Protein 7LQ4 (pdb70)

Structure (mmCIF, N/CA/C/O backbone):
data_7LQ4
#
_entry.id   7LQ4
#
_cell.length_a   46.466
_cell.length_b   81.621
_cell.length_c   114.588
_cell.angle_alpha   90.000
_cell.angle_beta   90.000
_cell.angle_gamma   90.000
#
_symmetry.space_group_name_H-M   'P 21 21 21'
#
loop_
_entity.id
_entity.type
_entity.pdbx_description
1 polymer RsiG
2 polymer WhiG
3 non-polymer "9,9'-[(2R,3R,3aS,5S,7aR,9R,10R,10aS,12S,14aR)-3,5,10,12-tetrahydroxy-5,12-dioxidooctahydro-2H,7H-difuro[3,2-d:3',2'-j][1,3,7,9,2,8]tetraoxadiphosphacyclododecine-2,9-diyl]bis(2-amino-1,9-dihydro-6H-purin-6-one)"
4 water water
#
loop_
_atom_site.group_PDB
_atom_site.id
_atom_site.type_symbol
_atom_site.label_atom_id
_atom_site.label_alt_id
_atom_site.label_comp_id
_atom_site.label_asym_id
_atom_site.label_entity_id
_atom_site.label_seq_id
_atom_site.pdbx_PDB_ins_code
_atom_site.Cartn_x
_atom_site.Cartn_y
_atom_site.Cartn_z
_atom_site.occupancy
_atom_site.B_iso_or_equiv
_atom_site.auth_seq_id
_atom_site.auth_comp_id
_atom_site.auth_asym_id
_atom_site.auth_atom_id
_atom_site.pdbx_PDB_model_num
ATOM 1 N N . THR A 1 23 ? -22.614 -1.254 -23.541 1.00 162.33 23 THR D N 1
ATOM 2 C CA . THR A 1 23 ? -21.705 -1.452 -24.663 1.00 162.07 23 THR D CA 1
ATOM 3 C C . THR A 1 23 ? -22.236 -0.742 -25.902 1.00 168.38 23 THR D C 1
ATOM 4 O O . THR A 1 23 ? -21.669 -0.855 -26.989 1.00 168.25 23 THR D O 1
ATOM 8 N N . ARG A 1 24 ? -23.331 -0.009 -25.731 1.00 173.78 24 ARG D N 1
ATOM 9 C CA . ARG A 1 24 ? -23.969 0.679 -26.846 1.00 177.68 24 ARG D CA 1
ATOM 10 C C . ARG A 1 24 ? -23.835 2.195 -26.735 1.00 181.39 24 ARG D C 1
ATOM 11 O O . ARG A 1 24 ? -23.574 2.875 -27.726 1.00 183.72 24 ARG D O 1
ATOM 13 N N . ALA A 1 25 ? -24.014 2.718 -25.526 1.00 181.53 25 ALA D N 1
ATOM 14 C CA . ALA A 1 25 ? -23.953 4.159 -25.304 1.00 183.35 25 ALA D CA 1
ATOM 15 C C . ALA A 1 25 ? -22.583 4.727 -25.662 1.00 186.15 25 ALA D C 1
ATOM 16 O O . ALA A 1 25 ? -22.471 5.873 -26.099 1.00 188.92 25 ALA D O 1
ATOM 18 N N . ALA A 1 26 ? -21.544 3.919 -25.476 1.00 184.05 26 ALA D N 1
ATOM 19 C CA . ALA A 1 26 ? -20.182 4.342 -25.779 1.00 181.99 26 ALA D CA 1
ATOM 20 C C . ALA A 1 26 ? -19.979 4.529 -27.279 1.00 183.43 26 ALA D C 1
ATOM 21 O O . ALA A 1 26 ? -19.305 5.463 -27.710 1.00 183.92 26 ALA D O 1
ATOM 23 N N . ARG A 1 27 ? -20.569 3.637 -28.068 1.00 183.94 27 ARG D N 1
ATOM 24 C CA . ARG A 1 27 ? -20.432 3.681 -29.520 1.00 184.33 27 ARG D CA 1
ATOM 25 C C . ARG A 1 27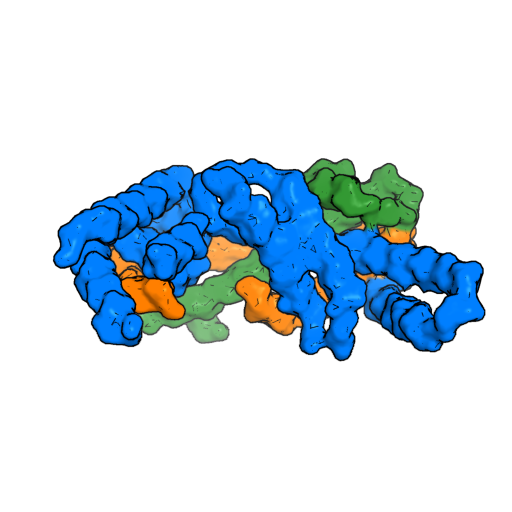 ? -21.161 4.880 -30.120 1.00 185.98 27 ARG D C 1
ATOM 26 O O . ARG A 1 27 ? -20.774 5.389 -31.172 1.00 188.62 27 ARG D O 1
ATOM 28 N N . GLU A 1 28 ? -22.217 5.323 -29.446 1.00 183.37 28 GLU D N 1
ATOM 29 C CA . GLU A 1 28 ? -22.999 6.462 -29.913 1.00 180.72 28 GLU D CA 1
ATOM 30 C C . GLU A 1 28 ? -22.224 7.763 -29.738 1.00 178.59 28 GLU D C 1
ATOM 31 O O . GLU A 1 28 ? -22.134 8.573 -30.661 1.00 180.41 28 GLU D O 1
ATOM 33 N N . SER A 1 29 ? -21.665 7.955 -28.548 1.00 173.87 29 SER D N 1
ATOM 34 C CA . SER A 1 29 ? -20.885 9.149 -28.249 1.00 170.31 29 SER D CA 1
ATOM 35 C C . SER A 1 29 ? -19.455 9.018 -28.765 1.00 165.34 29 SER D C 1
ATOM 36 O O . SER A 1 29 ? -18.643 9.930 -28.609 1.00 165.68 29 SER D O 1
ATOM 39 N N . ALA A 1 30 ? -19.157 7.879 -29.381 1.00 160.52 30 ALA D N 1
ATOM 40 C CA . ALA A 1 30 ? -17.834 7.636 -29.945 1.00 157.39 30 ALA D CA 1
ATOM 41 C C . ALA A 1 30 ? -17.733 8.200 -31.358 1.00 155.19 30 ALA D C 1
ATOM 42 O O . ALA A 1 30 ? -17.143 7.581 -32.242 1.00 155.47 30 ALA D O 1
ATOM 44 N N . GLU A 1 31 ? -18.311 9.378 -31.564 1.00 152.11 31 GLU D N 1
ATOM 45 C CA . GLU A 1 31 ? -18.305 10.012 -32.876 1.00 147.30 31 GLU D CA 1
ATOM 46 C C . GLU A 1 31 ? -16.914 10.516 -33.249 1.00 142.37 31 GLU D C 1
ATOM 47 O O . GLU A 1 31 ? -16.665 10.884 -34.397 1.00 140.34 31 GLU D O 1
ATOM 49 N N . GLU A 1 32 ? -16.009 10.525 -32.275 1.00 139.78 32 GLU D N 1
ATOM 50 C CA . GLU A 1 32 ? -14.662 11.044 -32.490 1.00 136.34 32 GLU D CA 1
ATOM 51 C C . GLU A 1 32 ? -13.598 9.948 -32.544 1.00 126.69 32 GLU D C 1
ATOM 52 O O . GLU A 1 32 ? -12.487 10.180 -33.021 1.00 127.48 32 GLU D O 1
ATOM 58 N N . VAL A 1 33 ? -13.936 8.758 -32.058 1.00 115.52 33 VAL D N 1
ATOM 59 C CA . VAL A 1 33 ? -12.994 7.642 -32.078 1.00 105.24 33 VAL D CA 1
ATOM 60 C C . VAL A 1 33 ? -12.807 7.108 -33.496 1.00 99.33 33 VAL D C 1
ATOM 61 O O . VAL A 1 33 ? -11.728 6.638 -33.857 1.00 98.36 33 VAL D O 1
ATOM 65 N N . TRP A 1 34 ? -13.865 7.187 -34.296 1.00 96.09 34 TRP D N 1
ATOM 66 C CA . TRP A 1 34 ? -13.794 6.799 -35.699 1.00 94.04 34 TRP D CA 1
ATOM 67 C C . TRP A 1 34 ? -14.048 8.015 -36.582 1.00 97.71 34 TRP D C 1
ATOM 68 O O . TRP A 1 34 ? -14.657 7.905 -37.645 1.00 96.52 34 TRP D O 1
ATOM 79 N N . GLY A 1 35 ? -13.579 9.175 -36.133 1.00 99.60 35 GLY D N 1
ATOM 80 C CA . GLY A 1 35 ? -13.815 10.423 -36.837 1.00 102.23 35 GLY D CA 1
ATOM 81 C C . GLY A 1 35 ? -13.153 10.503 -38.199 1.00 105.42 35 GLY D C 1
ATOM 82 O O . GLY A 1 35 ? -13.812 10.370 -39.230 1.00 110.53 35 GLY D O 1
ATOM 83 N N . GLY A 1 36 ? -11.846 10.733 -38.208 1.00 101.01 36 GLY D N 1
ATOM 84 C CA . GLY A 1 36 ? -11.117 10.862 -39.454 1.00 91.81 36 GLY D CA 1
ATOM 85 C C . GLY A 1 36 ? -10.096 9.758 -39.633 1.00 84.70 36 GLY D C 1
ATOM 86 O O . GLY A 1 36 ? -8.9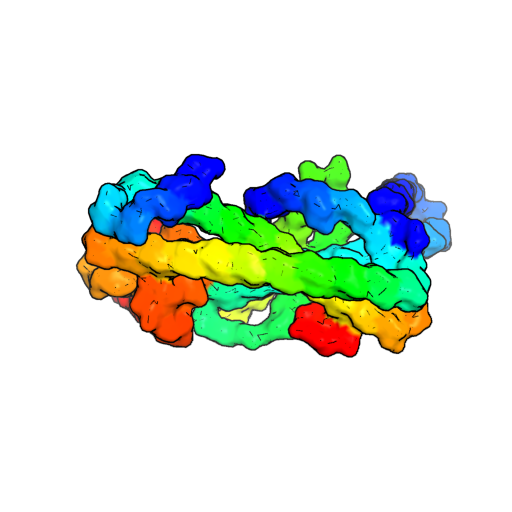83 10.006 -40.093 1.00 77.47 36 GLY D O 1
ATOM 87 N N . THR A 1 37 ? -10.478 8.539 -39.265 1.00 88.51 37 THR D N 1
ATOM 88 C CA . THR A 1 37 ? -9.601 7.380 -39.397 1.00 94.35 37 THR D CA 1
ATOM 89 C C . THR A 1 37 ? -9.260 7.087 -40.855 1.00 91.34 37 THR D C 1
ATOM 90 O O . THR A 1 37 ? -9.990 7.470 -41.768 1.00 94.83 37 THR D O 1
ATOM 94 N N . GLU A 1 38 ? -8.141 6.404 -41.066 1.00 90.61 38 GLU D N 1
ATOM 95 C CA . GLU A 1 38 ? -7.696 6.059 -42.411 1.00 92.16 38 GLU D CA 1
ATOM 96 C C . GLU A 1 38 ? -7.360 4.580 -42.534 1.00 88.36 38 GLU D C 1
ATOM 97 O O . GLU A 1 38 ? -7.048 3.923 -41.541 1.00 85.14 38 GLU D O 1
ATOM 103 N N . ASP A 1 39 ? -7.424 4.068 -43.761 1.00 92.04 39 ASP D N 1
ATOM 104 C CA . ASP A 1 39 ? -7.080 2.677 -44.040 1.00 92.41 39 ASP D CA 1
ATOM 105 C C . ASP A 1 39 ? -5.620 2.425 -43.684 1.00 89.37 39 ASP D C 1
ATOM 106 O O . ASP A 1 39 ? -4.716 2.954 -44.329 1.00 88.76 39 ASP D O 1
ATOM 111 N N . LEU A 1 40 ? -5.393 1.625 -42.649 1.00 86.91 40 LEU D N 1
ATOM 112 C CA . LEU A 1 40 ? -4.038 1.366 -42.173 1.00 83.28 40 LEU D CA 1
ATOM 113 C C . LEU A 1 40 ? -3.226 0.540 -43.164 1.00 79.51 40 LEU D C 1
ATOM 114 O O . LEU A 1 40 ? -1.998 0.497 -43.088 1.00 74.58 40 LEU D O 1
ATOM 119 N N . THR A 1 41 ? -3.916 -0.112 -44.094 1.00 81.84 41 THR D N 1
ATOM 120 C CA . THR A 1 41 ? -3.252 -0.922 -45.107 1.00 87.72 41 THR D CA 1
ATOM 121 C C . THR A 1 41 ? -2.850 -0.078 -46.313 1.00 92.15 41 THR D C 1
ATOM 122 O O . THR A 1 41 ? -2.268 -0.587 -47.269 1.00 96.20 41 THR D O 1
ATOM 126 N N . SER A 1 42 ? -3.163 1.213 -46.261 1.00 89.47 42 SER D N 1
ATOM 127 C CA . SER A 1 42 ? -2.816 2.127 -47.345 1.00 86.15 42 SER D CA 1
ATOM 128 C C . SER A 1 42 ? -1.663 3.037 -46.939 1.00 89.20 42 SER D C 1
ATOM 129 O O . SER A 1 42 ? -0.906 3.515 -47.784 1.00 96.91 42 SER D O 1
ATOM 132 N N . LEU A 1 43 ? -1.538 3.271 -45.637 1.00 89.36 43 LEU D N 1
ATOM 133 C CA . LEU A 1 43 ? -0.499 4.142 -45.103 1.00 90.67 43 LEU D CA 1
ATOM 134 C C . LEU A 1 43 ? 0.887 3.596 -45.436 1.00 88.28 43 LEU D C 1
ATOM 135 O O . LEU A 1 43 ? 1.129 2.394 -45.329 1.00 84.50 43 LEU D O 1
ATOM 140 N N . SER A 1 44 ? 1.793 4.480 -45.843 1.00 94.19 44 SER D N 1
ATOM 141 C CA . SER A 1 44 ? 3.156 4.072 -46.165 1.00 99.22 44 SER D CA 1
ATOM 142 C C . SER A 1 44 ? 3.930 3.762 -44.889 1.00 105.63 44 SER D C 1
ATOM 143 O O . SER A 1 44 ? 3.599 4.266 -43.816 1.00 107.94 44 SER D O 1
ATOM 146 N N . VAL A 1 45 ? 4.961 2.932 -45.012 1.00 109.25 45 VAL D N 1
ATOM 147 C CA . VAL A 1 45 ? 5.742 2.498 -43.857 1.00 109.77 45 VAL D CA 1
ATOM 148 C C . VAL A 1 45 ? 6.275 3.674 -43.039 1.00 109.87 45 VAL D C 1
ATOM 149 O O . VAL A 1 45 ? 6.338 3.607 -41.812 1.00 101.72 45 VAL D O 1
ATOM 153 N N . GLU A 1 46 ? 6.652 4.750 -43.722 1.00 118.10 46 GLU D N 1
ATOM 154 C CA . GLU A 1 46 ? 7.174 5.934 -43.050 1.00 121.15 46 GLU D CA 1
ATOM 155 C C . GLU A 1 46 ? 6.087 6.585 -42.203 1.00 114.81 46 GLU D C 1
ATOM 156 O O . GLU A 1 46 ? 6.335 7.014 -41.076 1.00 112.55 46 GLU D O 1
ATOM 162 N N . GLU A 1 47 ? 4.880 6.650 -42.755 1.00 113.31 47 GLU D N 1
ATOM 163 C CA . GLU A 1 47 ? 3.760 7.301 -42.087 1.00 113.00 47 GLU D CA 1
ATOM 164 C C . GLU A 1 47 ? 3.241 6.481 -40.909 1.00 101.51 47 GLU D C 1
ATOM 165 O O . GLU A 1 47 ? 2.788 7.038 -39.910 1.00 95.43 47 GLU D O 1
ATOM 171 N N . LEU A 1 48 ? 3.305 5.159 -41.034 1.00 95.43 48 LEU D N 1
ATOM 172 C CA . LEU A 1 48 ? 2.864 4.269 -39.966 1.00 87.56 48 LEU D CA 1
ATOM 173 C C . LEU A 1 48 ? 3.622 4.553 -38.674 1.00 82.11 48 LEU D C 1
ATOM 174 O O . LEU A 1 48 ? 3.037 4.574 -37.591 1.00 83.15 48 LEU D O 1
ATOM 179 N N . LYS A 1 49 ? 4.928 4.770 -38.796 1.00 77.95 49 LYS D N 1
ATOM 180 C CA . LYS A 1 49 ? 5.760 5.104 -37.647 1.00 82.75 49 LYS D CA 1
ATOM 181 C C . LYS A 1 49 ? 5.378 6.473 -37.098 1.00 91.54 49 LYS D C 1
ATOM 182 O O . LYS A 1 49 ? 5.428 6.706 -35.890 1.00 92.50 49 LYS D O 1
ATOM 188 N N . GLY A 1 50 ? 4.995 7.375 -37.996 1.00 91.55 50 GLY D N 1
ATOM 189 C CA . GLY A 1 50 ? 4.589 8.714 -37.610 1.00 93.67 50 GLY D CA 1
ATOM 190 C C . GLY A 1 50 ? 3.232 8.730 -36.936 1.00 94.08 50 GLY D C 1
ATOM 191 O O . GLY A 1 50 ? 2.928 9.630 -36.153 1.00 95.57 50 GLY D O 1
ATOM 192 N N . LEU A 1 51 ? 2.413 7.729 -37.242 1.00 92.49 51 LEU D N 1
ATOM 193 C CA . LEU A 1 51 ? 1.090 7.614 -36.643 1.00 87.13 51 LEU D CA 1
ATOM 194 C C . LEU A 1 51 ? 1.171 6.823 -35.343 1.00 91.53 51 LEU D C 1
ATOM 195 O O . LEU A 1 51 ? 0.365 7.019 -34.432 1.00 90.30 51 LEU D O 1
ATOM 200 N N . LEU A 1 52 ? 2.151 5.928 -35.265 1.00 93.62 52 LEU D N 1
ATOM 201 C CA . LEU A 1 52 ? 2.384 5.143 -34.061 1.00 90.01 52 LEU D CA 1
ATOM 202 C C . LEU A 1 52 ? 2.763 6.058 -32.903 1.00 97.60 52 LEU D C 1
ATOM 203 O O . LEU A 1 52 ? 2.413 5.800 -31.752 1.00 101.59 52 LEU D O 1
ATOM 208 N N . ALA A 1 53 ? 3.480 7.131 -33.221 1.00 99.89 53 ALA D N 1
ATOM 209 C CA . ALA A 1 53 ? 3.910 8.094 -32.215 1.00 103.02 53 ALA D CA 1
ATOM 210 C C . ALA A 1 53 ? 2.723 8.853 -31.633 1.00 106.65 53 ALA D C 1
ATOM 211 O O . ALA A 1 53 ? 2.573 8.950 -30.416 1.00 110.18 53 ALA D O 1
ATOM 213 N N . ARG A 1 54 ? 1.880 9.390 -32.510 1.00 103.62 54 ARG D N 1
ATOM 214 C CA . ARG A 1 54 ? 0.706 10.141 -32.078 1.00 103.29 54 ARG D CA 1
ATOM 215 C C . ARG A 1 54 ? -0.253 9.284 -31.258 1.00 100.63 54 ARG D C 1
ATOM 216 O O . ARG A 1 54 ? -0.717 9.702 -30.197 1.00 96.50 54 ARG D O 1
ATOM 224 N N . PHE A 1 55 ? -0.545 8.085 -31.751 1.00 101.83 55 PHE D N 1
ATOM 225 C CA . PHE A 1 55 ? -1.467 7.184 -31.065 1.00 102.56 55 PHE D CA 1
ATOM 226 C C . PHE A 1 55 ? -0.931 6.714 -29.715 1.00 102.63 55 PHE D C 1
ATOM 227 O O . PHE A 1 55 ? -1.701 6.474 -28.785 1.00 102.06 55 PHE D O 1
ATOM 235 N N . ASP A 1 56 ? 0.387 6.583 -29.610 1.00 103.24 56 ASP D N 1
ATOM 236 C CA . ASP A 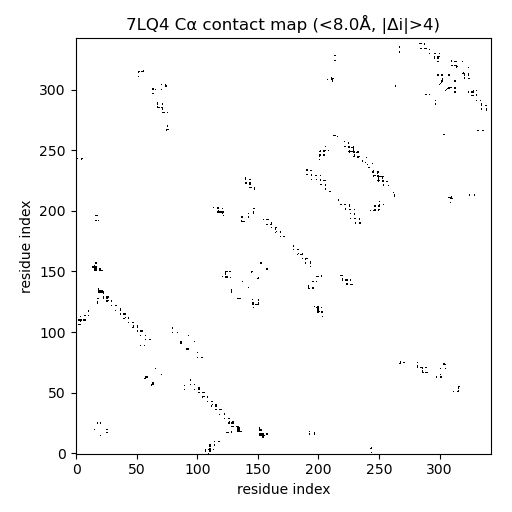1 56 ? 1.010 6.122 -28.373 1.00 101.01 56 ASP D CA 1
ATOM 237 C C . ASP A 1 56 ? 0.876 7.139 -27.244 1.00 103.41 56 ASP D C 1
ATOM 238 O O . ASP A 1 56 ? 0.931 6.782 -26.067 1.00 107.23 56 ASP D O 1
ATOM 243 N N . GLU A 1 57 ? 0.699 8.406 -27.605 1.00 103.99 57 GLU D N 1
ATOM 244 C CA . GLU A 1 57 ? 0.626 9.475 -26.615 1.00 109.76 57 GLU D CA 1
ATOM 245 C C . GLU A 1 57 ? -0.776 9.641 -26.034 1.00 107.78 57 GLU D C 1
ATOM 246 O O . GLU A 1 57 ? -0.932 9.895 -24.840 1.00 111.18 57 GLU D O 1
ATOM 252 N N . GLU A 1 58 ? -1.794 9.499 -26.878 1.00 102.51 58 GLU D N 1
ATOM 253 C CA . GLU A 1 58 ? -3.175 9.573 -26.412 1.00 103.71 58 GLU D CA 1
ATOM 254 C C . GLU A 1 58 ? -3.558 8.326 -25.625 1.00 101.45 58 GLU D C 1
ATOM 255 O O . GLU A 1 58 ? -4.318 8.400 -24.660 1.00 100.66 58 GLU D O 1
ATOM 261 N N . GLU A 1 59 ? -3.029 7.181 -26.043 1.00 99.49 59 GLU D N 1
ATOM 262 C CA . GLU A 1 59 ? -3.305 5.918 -25.368 1.00 98.21 59 GLU D CA 1
ATOM 263 C C . GLU A 1 59 ? -2.859 5.967 -23.910 1.00 96.98 59 GLU D C 1
ATOM 264 O O . GLU A 1 59 ? -3.569 5.503 -23.018 1.00 93.07 59 GLU D O 1
ATOM 270 N N . LYS A 1 60 ? -1.681 6.536 -23.677 1.00 99.27 60 LYS D N 1
ATOM 271 C CA . LYS A 1 60 ? -1.133 6.651 -22.329 1.00 101.45 60 LYS D CA 1
ATOM 272 C C . LYS A 1 60 ? -1.815 7.753 -21.521 1.00 95.92 60 LYS D C 1
ATOM 273 O O . LYS A 1 60 ? -1.731 7.772 -20.293 1.00 103.53 60 LYS D O 1
ATOM 279 N N . ARG A 1 61 ? -2.487 8.670 -22.211 1.00 84.85 61 ARG D N 1
ATOM 280 C CA . ARG A 1 61 ? -3.184 9.764 -21.540 1.00 82.75 61 ARG D CA 1
ATOM 281 C C . ARG A 1 61 ? -4.627 9.406 -21.194 1.00 87.99 61 ARG D C 1
ATOM 282 O O . ARG A 1 61 ? -5.190 9.929 -20.232 1.00 90.33 61 ARG D O 1
ATOM 290 N N . ILE A 1 62 ? -5.222 8.517 -21.982 1.00 93.53 62 ILE D N 1
ATOM 291 C CA . ILE A 1 62 ? -6.588 8.075 -21.729 1.00 91.89 62 ILE D CA 1
ATOM 292 C C . ILE A 1 62 ? -6.609 6.945 -20.706 1.00 87.93 62 ILE D C 1
ATOM 293 O O . ILE A 1 62 ? -7.601 6.747 -20.006 1.00 95.89 62 ILE D O 1
ATOM 298 N N . SER A 1 63 ? -5.505 6.208 -20.623 1.00 76.09 63 SER D N 1
ATOM 299 C CA . SER A 1 63 ? -5.388 5.110 -19.670 1.00 71.53 63 SER D CA 1
ATOM 300 C C . SER A 1 63 ? -5.130 5.634 -18.261 1.00 84.37 63 SER D C 1
ATOM 301 O O . SER A 1 63 ? -5.395 4.945 -17.275 1.00 86.51 63 SER D O 1
ATOM 304 N N . TYR A 1 64 ? -4.611 6.854 -18.172 1.00 84.91 64 TYR D N 1
ATOM 305 C CA . TYR A 1 64 ? -4.409 7.502 -16.882 1.00 84.86 64 TYR D CA 1
ATOM 306 C C . TYR A 1 64 ? -5.732 8.049 -16.363 1.00 85.96 64 TYR D C 1
ATOM 307 O O . TYR A 1 64 ? -6.130 7.768 -15.232 1.00 95.19 64 TYR D O 1
ATOM 316 N N . ARG A 1 65 ? -6.407 8.835 -17.196 1.00 78.45 65 ARG D N 1
ATOM 317 C CA . ARG A 1 65 ? -7.727 9.352 -16.859 1.00 79.98 65 ARG D CA 1
ATOM 318 C C . ARG A 1 65 ? -8.674 8.200 -16.550 1.00 83.13 65 ARG D C 1
ATOM 319 O O . ARG A 1 65 ? -9.537 8.308 -15.681 1.00 87.88 65 ARG D O 1
ATOM 327 N N . ARG A 1 66 ? -8.502 7.094 -17.267 1.00 80.71 66 ARG D N 1
ATOM 328 C CA . ARG A 1 66 ? -9.287 5.895 -17.015 1.00 84.23 66 ARG D CA 1
ATOM 329 C C . ARG A 1 66 ? -9.005 5.376 -15.612 1.00 89.33 66 ARG D C 1
ATOM 330 O O . ARG A 1 66 ? -9.919 4.985 -14.887 1.00 88.99 66 ARG D O 1
ATOM 338 N N . ARG A 1 67 ? -7.730 5.381 -15.236 1.00 93.09 67 ARG D N 1
ATOM 339 C CA . ARG A 1 67 ? -7.306 4.861 -13.943 1.00 91.73 67 ARG D CA 1
ATOM 340 C C . ARG A 1 67 ? -7.851 5.702 -12.793 1.00 86.36 67 ARG D C 1
ATOM 341 O O . ARG A 1 67 ? -8.419 5.171 -11.839 1.00 94.24 67 ARG D O 1
ATOM 349 N N . VAL A 1 68 ? -7.676 7.017 -12.890 1.00 80.09 68 VAL D N 1
ATOM 350 C CA . VAL A 1 68 ? -8.127 7.925 -11.841 1.00 84.56 68 VAL D CA 1
ATOM 351 C C . VAL A 1 68 ? -9.649 7.931 -11.714 1.00 88.49 68 VAL D C 1
ATOM 352 O O . VAL A 1 68 ? -10.187 8.114 -10.622 1.00 98.37 68 VAL D O 1
ATOM 356 N N . ILE A 1 69 ? -10.337 7.727 -12.833 1.00 81.51 69 ILE D N 1
ATOM 357 C CA . ILE A 1 69 ? -11.796 7.688 -12.835 1.00 80.51 69 ILE D CA 1
ATOM 358 C C . ILE A 1 69 ? -12.320 6.424 -12.163 1.00 79.75 69 ILE D C 1
ATOM 359 O O . ILE A 1 69 ? -13.140 6.493 -11.248 1.00 82.23 69 ILE D O 1
ATOM 364 N N . GLN A 1 70 ? -11.843 5.270 -12.620 1.00 76.77 70 GLN D N 1
ATOM 365 C CA . GLN A 1 70 ? -12.266 3.996 -12.050 1.00 74.13 70 GLN D CA 1
ATOM 366 C C . GLN A 1 70 ? -11.754 3.845 -10.621 1.00 71.02 70 GLN D C 1
ATOM 367 O O . GLN A 1 70 ? -12.194 2.964 -9.883 1.00 68.03 70 GLN D O 1
ATOM 373 N N . GLY A 1 71 ? -10.819 4.710 -10.240 1.00 68.99 71 GLY D N 1
ATOM 374 C CA . GLY A 1 71 ? -10.339 4.758 -8.872 1.00 64.43 71 GLY D CA 1
ATOM 375 C C . GLY A 1 71 ? -11.391 5.376 -7.974 1.00 65.47 71 GLY D C 1
ATOM 376 O O . GLY A 1 71 ? -11.608 4.927 -6.849 1.00 71.54 71 GLY D O 1
ATOM 377 N N . ARG A 1 72 ? -12.048 6.415 -8.481 1.00 62.50 72 ARG D N 1
ATOM 378 C CA . ARG A 1 72 ? -13.155 7.047 -7.777 1.00 60.46 72 ARG D CA 1
ATOM 379 C C . ARG A 1 72 ? -14.297 6.055 -7.609 1.00 63.88 72 ARG D C 1
ATOM 380 O O . ARG A 1 72 ? -14.819 5.868 -6.510 1.00 61.33 72 ARG D O 1
ATOM 388 N N . ILE A 1 73 ? -14.680 5.426 -8.716 1.00 69.54 73 ILE D N 1
ATOM 389 C CA . ILE A 1 73 ? -15.792 4.482 -8.737 1.00 71.96 73 ILE D CA 1
ATOM 390 C C . ILE A 1 73 ? -15.680 3.414 -7.653 1.00 71.19 73 ILE D C 1
ATOM 391 O O . ILE A 1 73 ? -16.654 3.116 -6.963 1.00 66.05 73 ILE D O 1
ATOM 396 N N . ASP A 1 74 ? -14.491 2.840 -7.508 1.00 73.34 74 ASP D N 1
ATOM 397 C CA . ASP A 1 74 ? -14.267 1.805 -6.505 1.00 76.15 74 ASP D CA 1
ATOM 398 C C . ASP A 1 74 ? -14.414 2.360 -5.092 1.00 79.77 74 ASP D C 1
ATOM 399 O O . ASP A 1 74 ? -14.895 1.671 -4.192 1.00 81.70 74 ASP D O 1
ATOM 404 N N . VAL A 1 75 ? -13.999 3.608 -4.903 1.00 77.94 75 VAL D N 1
ATOM 405 C CA . VAL A 1 75 ? -14.096 4.259 -3.602 1.00 68.96 75 VAL D CA 1
ATOM 406 C C . VAL A 1 75 ? -15.548 4.536 -3.223 1.00 71.94 75 VAL D C 1
ATOM 407 O O . VAL A 1 75 ? -15.949 4.331 -2.077 1.00 77.26 75 VAL D O 1
ATOM 411 N N . ILE A 1 76 ? -16.331 5.000 -4.191 1.00 79.52 76 ILE D N 1
ATOM 412 C CA . ILE A 1 76 ? -17.729 5.338 -3.943 1.00 88.30 76 ILE D CA 1
ATOM 413 C C . ILE A 1 76 ? -18.613 4.095 -3.864 1.00 89.22 76 ILE D C 1
ATOM 414 O O . ILE A 1 76 ? -19.590 4.069 -3.117 1.00 95.57 76 ILE D O 1
ATOM 419 N N . ARG A 1 77 ? -18.267 3.068 -4.635 1.00 84.89 77 ARG D N 1
ATOM 420 C CA . ARG A 1 77 ? -19.000 1.807 -4.595 1.00 87.31 77 ARG D CA 1
ATOM 421 C C . ARG A 1 77 ? -18.789 1.100 -3.262 1.00 90.47 77 ARG D C 1
ATOM 422 O O . ARG A 1 77 ? -19.681 0.414 -2.763 1.00 91.46 77 ARG D O 1
ATOM 430 N N . ALA A 1 78 ? -17.602 1.272 -2.689 1.00 88.94 78 ALA D N 1
ATOM 431 C CA . ALA A 1 78 ? -17.279 0.673 -1.401 1.00 83.38 78 ALA D CA 1
ATOM 432 C C . ALA A 1 78 ? -18.067 1.342 -0.281 1.00 91.26 78 ALA D C 1
ATOM 433 O O . ALA A 1 78 ? -18.584 0.671 0.613 1.00 99.07 78 ALA D O 1
ATOM 435 N N . GLU A 1 79 ? -18.155 2.667 -0.335 1.00 90.03 79 GLU D N 1
ATOM 436 C CA . GLU A 1 79 ? -18.883 3.427 0.674 1.00 88.90 79 GLU D CA 1
ATOM 437 C C . GLU A 1 79 ? -20.366 3.075 0.668 1.00 84.19 79 GLU D C 1
ATOM 438 O O . GLU A 1 79 ? -20.972 2.894 1.724 1.00 79.66 79 GLU D O 1
ATOM 444 N N . ILE A 1 80 ? -20.945 2.981 -0.525 1.00 85.70 80 ILE D N 1
ATOM 445 C CA . ILE A 1 80 ? -22.348 2.612 -0.663 1.00 83.99 80 ILE D CA 1
ATOM 446 C C . ILE A 1 80 ? -22.611 1.259 -0.012 1.00 86.46 80 ILE D C 1
ATOM 447 O O . ILE A 1 80 ? -23.423 1.150 0.906 1.00 101.98 80 ILE D O 1
ATOM 452 N N . VAL A 1 81 ? -21.913 0.234 -0.490 1.00 76.27 81 VAL D N 1
ATOM 453 C CA . VAL A 1 81 ? -22.039 -1.110 0.063 1.00 76.04 81 VAL D CA 1
ATOM 454 C C . VAL A 1 81 ? -21.827 -1.109 1.575 1.00 85.97 81 VAL D C 1
ATOM 455 O O . VAL A 1 81 ? -22.439 -1.895 2.299 1.00 83.86 81 VAL D O 1
ATOM 459 N N . ARG A 1 82 ? -20.963 -0.216 2.045 1.00 92.56 82 ARG D N 1
ATOM 460 C CA . ARG A 1 82 ? -20.644 -0.126 3.464 1.00 92.73 82 ARG D CA 1
ATOM 461 C C . ARG A 1 82 ? -21.861 0.277 4.292 1.00 100.35 82 ARG D C 1
ATOM 462 O O . ARG A 1 82 ? -22.156 -0.335 5.318 1.00 109.60 82 ARG D O 1
ATOM 470 N N . ARG A 1 83 ? -22.562 1.312 3.840 1.00 103.76 83 ARG D N 1
ATOM 471 C CA . ARG A 1 83 ? -23.706 1.847 4.574 1.00 113.67 83 ARG D CA 1
ATOM 472 C C . ARG A 1 83 ? -25.027 1.215 4.132 1.00 126.09 83 ARG D C 1
ATOM 473 O O . ARG A 1 83 ? -25.512 0.275 4.762 1.00 129.15 83 ARG D O 1
ATOM 481 N N . GLY A 1 84 ? -25.604 1.735 3.054 1.00 132.10 84 GLY D N 1
ATOM 482 C CA . GLY A 1 84 ? -26.839 1.195 2.516 1.00 140.51 84 GLY D CA 1
ATOM 483 C C . GLY A 1 84 ? -26.577 0.007 1.612 1.00 147.85 84 GLY D C 1
ATOM 484 O O . GLY A 1 84 ? -26.982 -1.116 1.910 1.00 147.90 84 GLY D O 1
ATOM 485 N N . GLY A 1 85 ? -25.894 0.260 0.501 1.00 154.15 85 GLY D N 1
ATOM 486 C CA . GLY A 1 85 ? -25.510 -0.795 -0.418 1.00 156.92 85 GLY D CA 1
ATOM 487 C C . GLY A 1 85 ? -26.488 -0.981 -1.560 1.00 159.09 85 GLY D C 1
ATOM 488 O O . GLY A 1 85 ? -27.492 -0.275 -1.654 1.00 160.35 85 GLY D O 1
ATOM 489 N N . ALA A 1 86 ? -26.188 -1.937 -2.433 1.00 158.84 86 ALA D N 1
ATOM 490 C CA . ALA A 1 86 ? -27.059 -2.247 -3.559 1.00 159.16 86 ALA D CA 1
ATOM 491 C C . ALA A 1 86 ? -28.267 -3.052 -3.095 1.00 159.94 86 ALA D C 1
ATOM 492 O O . ALA A 1 86 ? -28.442 -4.207 -3.482 1.00 158.81 86 ALA D O 1
ATOM 494 N N . VAL A 1 87 ? -29.095 -2.434 -2.259 1.00 160.66 87 VAL D N 1
ATOM 495 C CA . VAL A 1 87 ? -30.287 -3.092 -1.738 1.00 156.12 87 VAL D CA 1
ATOM 496 C C . VAL A 1 87 ? -31.315 -3.323 -2.841 1.00 161.24 87 VAL D C 1
ATOM 497 O O . VAL A 1 87 ? -31.792 -2.379 -3.471 1.00 164.58 87 VAL D O 1
ATOM 501 N N . LEU A 1 88 ? -31.647 -4.588 -3.070 1.00 159.84 88 LEU D N 1
ATOM 502 C CA . LEU A 1 88 ? -32.612 -4.955 -4.096 1.00 157.58 88 LEU D CA 1
ATOM 503 C C . LEU A 1 88 ? -33.506 -6.074 -3.579 1.00 163.07 88 LEU D C 1
ATOM 504 O O . LEU A 1 88 ? -33.110 -7.240 -3.574 1.00 164.10 88 LEU D O 1
ATOM 509 N N . SER A 1 89 ? -34.707 -5.712 -3.137 1.00 166.31 89 SER D N 1
ATOM 510 C CA . SER A 1 89 ? -35.643 -6.676 -2.568 1.00 167.28 89 SER D CA 1
ATOM 511 C C . SER A 1 89 ? -35.657 -7.976 -3.363 1.00 164.25 89 SER D C 1
ATOM 512 O O . SER A 1 89 ? -35.721 -7.955 -4.592 1.00 165.49 89 SER D O 1
ATOM 515 N N . PRO A 1 90 ? -35.592 -9.114 -2.657 1.00 158.23 90 PRO D N 1
ATOM 516 C CA . PRO A 1 90 ? -35.593 -10.445 -3.273 1.00 153.82 90 PRO D CA 1
ATOM 517 C C . PRO A 1 90 ? -36.716 -10.602 -4.293 1.00 153.44 90 PRO D C 1
ATOM 518 O O . PRO A 1 90 ? -36.611 -11.424 -5.203 1.00 152.31 90 PRO D O 1
ATOM 522 N N . GLU A 1 91 ? -37.778 -9.817 -4.139 1.00 154.59 91 GLU D N 1
ATOM 523 C CA . GLU A 1 91 ? -38.890 -9.837 -5.082 1.00 155.63 91 GLU D CA 1
ATOM 524 C C . GLU A 1 91 ? -38.479 -9.237 -6.424 1.00 157.34 91 GLU D C 1
ATOM 525 O O . GLU A 1 91 ? -38.551 -9.900 -7.458 1.00 158.60 91 GLU D O 1
ATOM 531 N N . GLU A 1 92 ? -38.047 -7.980 -6.397 1.00 157.85 92 GLU D N 1
ATOM 532 C CA . GLU A 1 92 ? -37.602 -7.290 -7.604 1.00 157.04 92 GLU D CA 1
ATOM 533 C C . GLU A 1 92 ? -36.421 -8.002 -8.257 1.00 150.92 92 GLU D C 1
ATOM 534 O O . GLU A 1 92 ? -36.341 -8.093 -9.482 1.00 150.75 92 GLU D O 1
ATOM 540 N N . LEU A 1 93 ? -35.506 -8.502 -7.434 1.00 144.80 93 LEU D N 1
ATOM 541 C CA . LEU A 1 93 ? -34.331 -9.207 -7.933 1.00 138.74 93 LEU D CA 1
ATOM 542 C C . LEU A 1 93 ? -34.726 -10.474 -8.683 1.00 139.25 93 LEU D C 1
ATOM 543 O O . LEU A 1 93 ? -34.089 -10.849 -9.668 1.00 137.95 93 LEU D O 1
ATOM 548 N N . ALA A 1 94 ? -35.781 -11.131 -8.212 1.00 139.82 94 ALA D N 1
ATOM 549 C CA . ALA A 1 94 ? -36.276 -12.341 -8.856 1.00 139.29 94 ALA D CA 1
ATOM 550 C C . ALA A 1 94 ? -36.780 -12.034 -10.261 1.00 139.67 94 ALA D C 1
ATOM 551 O O . ALA A 1 94 ? -36.504 -12.774 -11.205 1.00 140.12 94 ALA D O 1
ATOM 553 N N . ARG A 1 95 ? -37.519 -10.937 -10.391 1.00 138.39 95 ARG D N 1
ATOM 554 C CA . ARG A 1 95 ? -38.047 -10.513 -11.682 1.00 136.52 95 ARG D CA 1
ATOM 555 C C . ARG A 1 95 ? -36.908 -10.204 -12.648 1.00 131.66 95 ARG D C 1
ATOM 556 O O . ARG A 1 95 ? -37.011 -10.460 -13.848 1.00 132.17 95 ARG D O 1
ATOM 564 N N . VAL A 1 96 ? -35.821 -9.655 -12.116 1.00 128.19 96 VAL D N 1
ATOM 565 C CA . VAL A 1 96 ? -34.644 -9.348 -12.920 1.00 127.32 96 VAL D CA 1
ATOM 566 C C . VAL A 1 96 ? -34.012 -10.624 -13.466 1.00 123.09 96 VAL D C 1
ATOM 567 O O . VAL A 1 96 ? -33.598 -10.678 -14.625 1.00 114.61 96 VAL D O 1
ATOM 571 N N . LEU A 1 97 ? -33.944 -11.651 -12.625 1.00 123.83 97 LEU D N 1
ATOM 572 C CA . LEU A 1 97 ? -33.367 -12.932 -13.016 1.00 119.99 97 LEU D CA 1
ATOM 573 C C . LEU A 1 97 ? -34.331 -13.765 -13.853 1.00 123.41 97 LEU D C 1
ATOM 574 O O . LEU A 1 97 ? -33.909 -14.619 -14.633 1.00 121.81 97 LEU D O 1
ATOM 579 N N . MET A 1 98 ? -35.626 -13.514 -13.689 1.00 127.14 98 MET D N 1
ATOM 580 C CA . MET A 1 98 ? -36.648 -14.351 -14.307 1.00 129.85 98 MET D CA 1
ATOM 581 C C . MET A 1 98 ? -36.987 -13.925 -15.735 1.00 134.43 98 MET D C 1
ATOM 582 O O . MET A 1 98 ? -37.030 -14.757 -16.642 1.00 132.30 98 MET D O 1
ATOM 587 N N . GLY A 1 99 ? -37.229 -12.633 -15.932 1.00 137.39 99 GLY D N 1
ATOM 588 C CA . GLY A 1 99 ? -37.561 -12.124 -17.250 1.00 138.81 99 GLY D CA 1
ATOM 589 C C . GLY A 1 99 ? -37.613 -10.610 -17.320 1.00 140.70 99 GLY D C 1
ATOM 590 O O . GLY A 1 99 ? -37.203 -10.010 -18.313 1.00 141.23 99 GLY D O 1
ATOM 591 N N . GLU B 1 28 ? -21.162 16.733 -15.135 1.00 120.35 28 GLU T N 1
ATOM 592 C CA . GLU B 1 28 ? -20.560 18.054 -15.000 1.00 126.72 28 GLU T CA 1
ATOM 593 C C . GLU B 1 28 ? -20.424 18.448 -13.534 1.00 133.77 28 GLU T C 1
ATOM 594 O O . GLU B 1 28 ? -19.326 18.739 -13.059 1.00 137.03 28 GLU T O 1
ATOM 596 N N . SER B 1 29 ? -21.546 18.455 -12.821 1.00 134.16 29 SER T N 1
ATOM 597 C CA . SER B 1 29 ? -21.552 18.820 -11.411 1.00 132.84 29 SER T CA 1
ATOM 598 C C . SER B 1 29 ? -20.840 17.761 -10.576 1.00 129.94 29 SER T C 1
ATOM 599 O O . SER B 1 29 ? -20.501 17.995 -9.418 1.00 130.01 29 SER T O 1
ATOM 602 N N . ALA B 1 30 ? -20.611 16.598 -11.178 1.00 126.43 30 ALA T N 1
ATOM 603 C CA . ALA B 1 30 ? -19.941 15.496 -10.498 1.00 121.92 30 ALA T CA 1
ATOM 604 C C . ALA B 1 30 ? -18.465 15.800 -10.254 1.00 123.45 30 ALA T C 1
ATOM 605 O O . ALA B 1 30 ? -17.945 15.564 -9.163 1.00 121.69 30 ALA T O 1
ATOM 607 N N . GLU B 1 31 ? -17.799 16.326 -11.277 1.00 126.38 31 GLU T N 1
ATOM 608 C CA . GLU B 1 31 ? -16.375 16.636 -11.197 1.00 127.55 31 GLU T CA 1
ATOM 609 C C . GLU B 1 31 ? -16.034 17.579 -10.047 1.00 124.55 31 GLU T C 1
ATOM 610 O O . GLU B 1 31 ? -14.983 17.447 -9.420 1.00 114.75 31 GLU T O 1
ATOM 616 N N . GLU B 1 32 ? -16.923 18.527 -9.770 1.00 132.41 32 GLU T N 1
ATOM 617 C CA . GLU B 1 32 ? -16.635 19.563 -8.785 1.00 140.55 32 GLU T CA 1
ATOM 618 C C . GLU B 1 32 ? -17.083 19.197 -7.371 1.00 138.48 32 GLU T C 1
ATOM 619 O O . GLU B 1 32 ? -16.370 19.463 -6.404 1.00 141.74 32 GLU T O 1
ATOM 625 N N . VAL B 1 33 ? -18.262 18.594 -7.250 1.00 132.23 33 VAL T N 1
ATOM 626 C CA . VAL B 1 33 ? -18.764 18.191 -5.941 1.00 123.50 33 VAL T CA 1
ATOM 627 C C . VAL B 1 33 ? -17.828 17.174 -5.300 1.00 116.82 33 VAL T C 1
ATOM 628 O O . VAL B 1 33 ? -17.672 17.141 -4.082 1.00 122.12 33 VAL T O 1
ATOM 632 N N . TRP B 1 34 ? -17.197 16.352 -6.133 1.00 110.98 34 TRP T N 1
ATOM 633 C CA . TRP B 1 34 ? -16.291 15.318 -5.651 1.00 106.04 34 TRP T CA 1
ATOM 634 C C . TRP B 1 34 ? -14.950 15.908 -5.220 1.00 110.68 34 TRP T C 1
ATOM 635 O O . TRP B 1 34 ? -14.14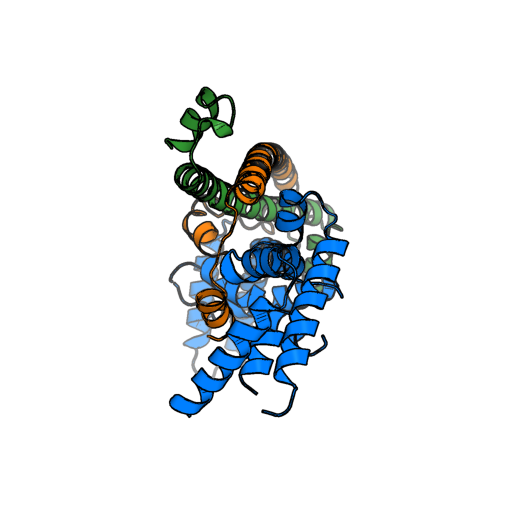0 15.233 -4.586 1.00 115.47 34 TRP T O 1
ATOM 646 N N . GLY B 1 35 ? -14.726 17.171 -5.570 1.00 113.08 35 GLY T N 1
ATOM 647 C CA . GLY B 1 35 ? -13.487 17.851 -5.245 1.00 119.70 35 GLY T CA 1
ATOM 648 C C . GLY B 1 35 ? -13.596 18.670 -3.977 1.00 130.22 35 GLY T C 1
ATOM 649 O O . GLY B 1 35 ? -12.592 18.936 -3.319 1.00 132.86 35 GLY T O 1
ATOM 650 N N . GLY B 1 36 ? -14.818 19.065 -3.631 1.00 138.44 36 GLY T N 1
ATOM 651 C CA . GLY B 1 36 ? -15.060 19.840 -2.426 1.00 145.31 36 GLY T CA 1
ATOM 652 C C . GLY B 1 36 ? -15.752 19.066 -1.313 1.00 147.96 36 GLY T C 1
ATOM 653 O O . GLY B 1 36 ? -15.820 19.527 -0.176 1.00 154.70 36 GLY T O 1
ATOM 654 N N . THR B 1 37 ? -16.263 17.884 -1.646 1.00 150.76 37 THR T N 1
ATOM 655 C CA . THR B 1 37 ? -16.986 17.031 -0.701 1.00 153.91 37 THR T CA 1
ATOM 656 C C . THR B 1 37 ? -16.056 16.480 0.368 1.00 158.77 37 THR T C 1
ATOM 657 O O . THR B 1 37 ? -16.497 16.059 1.431 1.00 164.61 37 THR T O 1
ATOM 661 N N . GLU B 1 38 ? -14.764 16.485 0.062 1.00 158.11 38 GLU T N 1
ATOM 662 C CA . GLU B 1 38 ? -13.703 16.113 1.005 1.00 159.48 38 GLU T CA 1
ATOM 663 C C . GLU B 1 38 ? -13.746 14.680 1.564 1.00 155.10 38 GLU T C 1
ATOM 664 O O . GLU B 1 38 ? -12.820 13.912 1.324 1.00 152.31 38 GLU T O 1
ATOM 670 N N . ASP B 1 39 ? -14.770 14.322 2.334 1.00 155.47 39 ASP T N 1
ATOM 671 C CA . ASP B 1 39 ? -14.937 12.915 2.709 1.00 151.73 39 ASP T CA 1
ATOM 672 C C . ASP B 1 39 ? -16.379 12.462 2.518 1.00 141.87 39 ASP T C 1
ATOM 673 O O . ASP B 1 39 ? -17.300 13.276 2.539 1.00 140.77 39 ASP T O 1
ATOM 678 N N . LEU B 1 40 ? -16.568 11.160 2.341 1.00 134.96 40 LEU T N 1
ATOM 679 C CA . LEU B 1 40 ? -17.797 10.639 1.746 1.00 129.33 40 LEU T CA 1
ATOM 680 C C . LEU B 1 40 ? -19.032 10.580 2.647 1.00 126.61 40 LEU T C 1
ATOM 681 O O . LEU B 1 40 ? -20.154 10.571 2.157 1.00 125.38 40 LEU T O 1
ATOM 686 N N . THR B 1 41 ? -18.830 10.538 3.957 1.00 117.49 41 THR T N 1
ATOM 687 C CA . THR B 1 41 ? -19.955 10.468 4.894 1.00 110.50 41 THR T CA 1
ATOM 688 C C . THR B 1 41 ? -20.796 11.744 4.853 1.00 103.45 41 THR T C 1
ATOM 689 O O . THR B 1 41 ? -21.971 11.745 5.224 1.00 98.51 41 THR T O 1
ATOM 693 N N . SER B 1 42 ? -20.188 12.826 4.382 1.00 100.96 42 SER T N 1
ATOM 694 C CA . SER B 1 42 ? -20.886 14.100 4.250 1.00 107.51 42 SER T CA 1
ATOM 695 C C . SER B 1 42 ? -21.988 14.011 3.199 1.00 113.86 42 SER T C 1
ATOM 696 O O . SER B 1 42 ? -22.885 14.853 3.150 1.00 117.13 42 SER T O 1
ATOM 699 N N . LEU B 1 43 ? -21.912 12.981 2.363 1.00 117.04 43 LEU T N 1
ATOM 700 C CA . LEU B 1 43 ? -22.898 12.766 1.312 1.00 115.61 43 LEU T CA 1
ATOM 701 C C . LEU B 1 43 ? -23.950 11.757 1.754 1.00 115.06 43 LEU T C 1
ATOM 702 O O . LEU B 1 43 ? -23.770 11.052 2.747 1.00 120.31 43 LEU T O 1
ATOM 707 N N . SER B 1 44 ? -25.050 11.694 1.012 1.00 108.78 44 SER T N 1
ATOM 708 C CA . SER B 1 44 ? -26.076 10.688 1.256 1.00 108.72 44 SER T CA 1
ATOM 709 C C . SER B 1 44 ? -26.010 9.620 0.172 1.00 106.36 44 SER T C 1
ATOM 710 O O . SER B 1 44 ? -25.438 9.843 -0.895 1.00 106.27 44 SER T O 1
ATOM 713 N N . VAL B 1 45 ? -26.595 8.460 0.448 1.00 108.35 45 VAL T N 1
ATOM 714 C CA . VAL B 1 45 ? -26.556 7.343 -0.490 1.00 107.31 45 VAL T CA 1
ATOM 715 C C . VAL B 1 45 ? -27.136 7.718 -1.852 1.00 106.90 45 VAL T C 1
ATOM 716 O O . VAL B 1 45 ? -26.545 7.413 -2.888 1.00 104.77 45 VAL T O 1
ATOM 720 N N . GLU B 1 46 ? -28.287 8.382 -1.848 1.00 113.00 46 GLU T N 1
ATOM 721 C CA . GLU B 1 46 ? -28.931 8.790 -3.095 1.00 118.72 46 GLU T CA 1
ATOM 722 C C . GLU B 1 46 ? -28.152 9.885 -3.822 1.00 109.64 46 GLU T C 1
ATOM 723 O O . GLU B 1 46 ? -28.502 10.270 -4.937 1.00 107.12 46 GLU T O 1
ATOM 729 N N . GLU B 1 47 ? -27.098 10.384 -3.183 1.00 103.47 47 GLU T N 1
ATOM 730 C CA . GLU B 1 47 ? -26.192 11.326 -3.828 1.00 96.10 47 GLU T CA 1
ATOM 731 C C . GLU B 1 47 ? -25.008 10.572 -4.419 1.00 92.70 47 GLU T C 1
ATOM 732 O O . GLU B 1 47 ? -24.493 10.932 -5.478 1.00 99.30 47 GLU T O 1
ATOM 738 N N . LEU B 1 48 ? -24.583 9.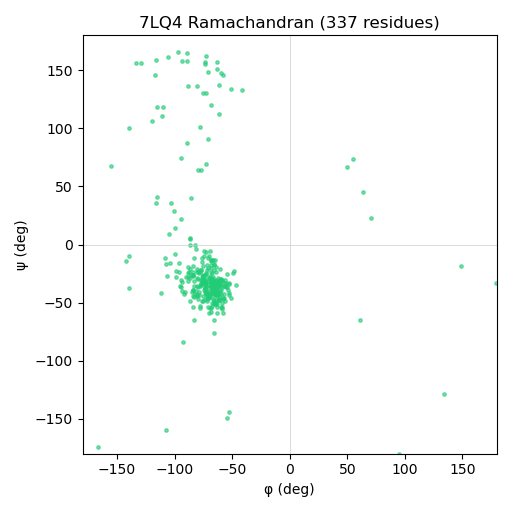522 -3.724 1.00 89.57 48 LEU T N 1
ATOM 739 C CA . LEU B 1 48 ? -23.505 8.665 -4.204 1.00 88.79 48 LEU T CA 1
ATOM 740 C C . LEU B 1 48 ? -23.942 7.914 -5.456 1.00 89.45 48 LEU T C 1
ATOM 741 O O . LEU B 1 48 ? -23.149 7.703 -6.373 1.00 88.77 48 LEU T O 1
ATOM 746 N N . LYS B 1 49 ? -25.209 7.513 -5.484 1.00 87.21 49 LYS T N 1
ATOM 747 C CA . LYS B 1 49 ? -25.776 6.836 -6.644 1.00 84.53 49 LYS T CA 1
ATOM 748 C C . LYS B 1 49 ? -25.682 7.740 -7.869 1.00 84.91 49 LYS T C 1
ATOM 749 O O . LYS B 1 49 ? -25.570 7.264 -8.999 1.00 81.53 49 LYS T O 1
ATOM 755 N N . GLY B 1 50 ? -25.726 9.047 -7.633 1.00 85.30 50 GLY T N 1
ATOM 756 C CA . GLY B 1 50 ? -25.612 10.024 -8.700 1.00 84.55 50 GLY T CA 1
ATOM 757 C C . GLY B 1 50 ? -24.183 10.176 -9.185 1.00 83.60 50 GLY T C 1
ATOM 758 O O . GLY B 1 50 ? -23.920 10.141 -10.387 1.00 77.39 50 GLY T O 1
ATOM 759 N N . LEU B 1 51 ? -23.258 10.347 -8.246 1.00 90.38 51 LEU T N 1
ATOM 760 C CA . LEU B 1 51 ? -21.841 10.456 -8.577 1.00 91.08 51 LEU T CA 1
ATOM 761 C C . LEU B 1 51 ? -21.342 9.196 -9.271 1.00 87.80 51 LEU T C 1
ATOM 762 O O . LEU B 1 51 ? -20.500 9.260 -10.167 1.00 82.49 51 LEU T O 1
ATOM 767 N N . LEU B 1 52 ? -21.867 8.050 -8.850 1.00 92.21 52 LEU T N 1
ATOM 768 C CA . LEU B 1 52 ? -21.473 6.770 -9.422 1.00 95.40 52 LEU T CA 1
ATOM 769 C C . LEU B 1 52 ? -21.931 6.671 -10.873 1.00 96.03 52 LEU T C 1
ATOM 770 O O . LEU B 1 52 ? -21.163 6.284 -11.752 1.00 93.60 52 LEU T O 1
ATOM 775 N N . ALA B 1 53 ? -23.187 7.031 -11.114 1.00 97.89 53 ALA T N 1
ATOM 776 C CA . ALA B 1 53 ? -23.774 6.945 -12.448 1.00 96.24 53 ALA T CA 1
ATOM 777 C C . ALA B 1 53 ? -23.005 7.775 -13.475 1.00 95.70 53 ALA T C 1
ATOM 778 O O . ALA B 1 53 ? -22.597 7.261 -14.517 1.00 94.38 53 ALA T O 1
ATOM 780 N N . ARG B 1 54 ? -22.810 9.056 -13.177 1.00 96.26 54 ARG T N 1
ATOM 781 C CA . ARG B 1 54 ? -22.127 9.964 -14.097 1.00 98.50 54 ARG T CA 1
ATOM 782 C C . ARG B 1 54 ? -20.621 9.728 -14.188 1.00 98.90 54 ARG T C 1
ATOM 783 O O . ARG B 1 54 ? -19.940 10.352 -15.000 1.00 100.32 54 ARG T O 1
ATOM 791 N N . PHE B 1 55 ? -20.101 8.836 -13.352 1.00 100.82 55 PHE T N 1
ATOM 792 C CA . PHE B 1 55 ? -18.687 8.481 -13.409 1.00 102.98 55 PHE T CA 1
ATOM 793 C C . PHE B 1 55 ? -18.486 7.120 -14.064 1.00 103.57 55 PHE T C 1
ATOM 794 O O . PHE B 1 55 ? -17.376 6.773 -14.467 1.00 105.58 55 PHE T O 1
ATOM 802 N N . ASP B 1 56 ? -19.565 6.352 -14.170 1.00 102.86 56 ASP T N 1
ATOM 803 C CA . ASP B 1 56 ? -19.489 4.996 -14.702 1.00 99.48 56 A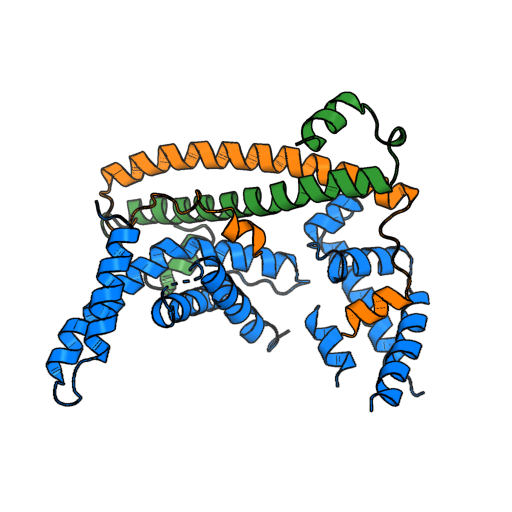SP T CA 1
ATOM 804 C C . ASP B 1 56 ? -19.383 4.983 -16.225 1.00 92.39 56 ASP T C 1
ATOM 805 O O . ASP B 1 56 ? -18.462 4.388 -16.783 1.00 86.13 56 ASP T O 1
ATOM 810 N N . GLU B 1 57 ? -20.329 5.636 -16.892 1.00 96.20 57 GLU T N 1
ATOM 811 C CA . GLU B 1 57 ? -20.342 5.677 -18.350 1.00 97.83 57 GLU T CA 1
ATOM 812 C C . GLU B 1 57 ? -19.143 6.448 -18.893 1.00 89.75 57 GLU T C 1
ATOM 813 O O . GLU B 1 57 ? -18.641 6.146 -19.976 1.00 89.84 57 GLU T O 1
ATOM 819 N N . GLU B 1 58 ? -18.688 7.444 -18.139 1.00 80.97 58 GLU T N 1
ATOM 820 C CA . GLU B 1 58 ? -17.481 8.177 -18.500 1.00 83.74 58 GLU T CA 1
ATOM 821 C C . GLU B 1 58 ? -16.285 7.237 -18.458 1.00 87.34 58 GLU T C 1
ATOM 822 O O . GLU B 1 58 ? -15.239 7.516 -19.042 1.00 87.68 58 GLU T O 1
ATOM 828 N N . GLU B 1 59 ? -16.452 6.119 -17.759 1.00 85.56 59 GLU T N 1
ATOM 829 C CA . GLU B 1 59 ? -15.417 5.099 -17.671 1.00 78.87 59 GLU T CA 1
ATOM 830 C C . GLU B 1 59 ? -15.639 4.027 -18.734 1.00 75.78 59 GLU T C 1
ATOM 831 O O . GLU B 1 59 ? -14.688 3.426 -19.233 1.00 72.92 59 GLU T O 1
ATOM 837 N N . LYS B 1 60 ? -16.902 3.798 -19.078 1.00 76.63 60 LYS T N 1
ATOM 838 C CA . LYS B 1 60 ? -17.259 2.817 -20.096 1.00 76.41 60 LYS T CA 1
ATOM 839 C C . LYS B 1 60 ? -16.741 3.235 -21.468 1.00 78.66 60 LYS T C 1
ATOM 840 O O . LYS B 1 60 ? -16.204 2.418 -22.216 1.00 79.10 60 LYS T O 1
ATOM 846 N N . ARG B 1 61 ? -16.904 4.514 -21.793 1.00 80.33 61 ARG T N 1
ATOM 847 C CA . ARG B 1 61 ? -16.515 5.026 -23.103 1.00 76.10 61 ARG T CA 1
ATOM 848 C C . ARG B 1 61 ? -15.034 5.386 -23.181 1.00 68.28 61 ARG T C 1
ATOM 849 O O . ARG B 1 61 ? -14.443 5.365 -24.260 1.00 65.20 61 ARG T O 1
ATOM 857 N N . ILE B 1 62 ? -14.436 5.716 -22.040 1.00 73.90 62 ILE T N 1
ATOM 858 C CA . ILE B 1 62 ? -13.007 6.009 -22.001 1.00 72.87 62 ILE T CA 1
ATOM 859 C C . ILE B 1 62 ? -12.213 4.712 -22.097 1.00 73.53 62 ILE T C 1
ATOM 860 O O . ILE B 1 62 ? -11.094 4.692 -22.611 1.00 66.42 62 ILE T O 1
ATOM 865 N N . SER B 1 63 ? -12.803 3.628 -21.601 1.00 80.00 63 SER T N 1
ATOM 866 C CA . SER B 1 63 ? -12.188 2.310 -21.690 1.00 76.16 63 SER T CA 1
ATOM 867 C C . SER B 1 63 ? -12.403 1.728 -23.081 1.00 73.54 63 SER T C 1
ATOM 868 O O . SER B 1 63 ? -11.531 1.048 -23.621 1.00 73.48 63 SER T O 1
ATOM 871 N N . TYR B 1 64 ? -13.572 1.998 -23.653 1.00 71.81 64 TYR T N 1
ATOM 872 C CA . TYR B 1 64 ? -13.858 1.601 -25.025 1.00 67.77 64 TYR T CA 1
ATOM 873 C C . TYR B 1 64 ? -12.903 2.309 -25.977 1.00 68.27 64 TYR T C 1
ATOM 874 O O . TYR B 1 64 ? -12.223 1.671 -26.780 1.00 59.54 64 TYR T O 1
ATOM 883 N N . ARG B 1 65 ? -12.859 3.633 -25.877 1.00 76.15 65 ARG T N 1
ATOM 884 C CA . ARG B 1 65 ? -11.939 4.437 -26.672 1.00 77.79 65 ARG T CA 1
ATOM 885 C C . ARG B 1 65 ? -10.500 3.982 -26.455 1.00 82.61 65 ARG T C 1
ATOM 886 O O . ARG B 1 65 ? -9.666 4.073 -27.355 1.00 87.71 65 ARG T O 1
ATOM 894 N N . ARG B 1 66 ? -10.220 3.484 -25.255 1.00 79.63 66 ARG T N 1
ATOM 895 C CA . ARG B 1 66 ? -8.894 2.982 -24.923 1.00 71.72 66 ARG T CA 1
ATOM 896 C C . ARG B 1 66 ? -8.578 1.709 -25.701 1.00 67.43 66 ARG T C 1
ATOM 897 O O . ARG B 1 66 ? -7.594 1.649 -26.436 1.00 64.23 66 ARG T O 1
ATOM 905 N N . ARG B 1 67 ? -9.424 0.698 -25.538 1.00 70.82 67 ARG T N 1
ATOM 906 C CA . ARG B 1 67 ? -9.217 -0.595 -26.183 1.00 72.85 67 ARG T CA 1
ATOM 907 C C . ARG B 1 67 ? -9.192 -0.485 -27.705 1.00 76.37 67 ARG T C 1
ATOM 908 O O . ARG B 1 67 ? -8.464 -1.218 -28.375 1.00 78.09 67 ARG T O 1
ATOM 916 N N . VAL B 1 68 ? -9.990 0.429 -28.248 1.00 78.29 68 VAL T N 1
ATOM 917 C CA . VAL B 1 68 ? -10.045 0.632 -29.692 1.00 74.31 68 VAL T CA 1
ATOM 918 C C . VAL B 1 68 ? -8.705 1.112 -30.236 1.00 72.23 68 VAL T C 1
ATOM 919 O O . VAL B 1 68 ? -8.106 0.465 -31.095 1.00 71.15 68 VAL T O 1
ATOM 923 N N . ILE B 1 69 ? -8.239 2.250 -29.732 1.00 69.77 69 ILE T N 1
ATOM 924 C CA . ILE B 1 69 ? -6.974 2.822 -30.177 1.00 67.06 69 ILE T CA 1
ATOM 925 C C . ILE B 1 69 ? -5.805 1.905 -29.821 1.00 63.98 69 ILE T C 1
ATOM 926 O O . ILE B 1 69 ? -4.809 1.851 -30.542 1.00 63.04 69 ILE T O 1
ATOM 931 N N . GLN B 1 70 ? -5.934 1.181 -28.713 1.00 65.17 70 GLN T N 1
ATOM 932 C CA . GLN B 1 70 ? -4.925 0.202 -28.324 1.00 69.53 70 GLN T CA 1
ATOM 933 C C . GLN B 1 70 ? -4.834 -0.907 -29.365 1.00 73.49 70 GLN T C 1
ATOM 934 O O . GLN B 1 70 ? -3.746 -1.385 -29.685 1.00 77.50 70 GLN T O 1
ATOM 940 N N . GLY B 1 71 ? -5.987 -1.311 -29.887 1.00 74.57 71 GLY T N 1
ATOM 941 C CA . GLY B 1 71 ? -6.041 -2.331 -30.917 1.00 76.85 71 GLY T CA 1
ATOM 942 C C . GLY B 1 71 ? -5.540 -1.806 -32.247 1.00 74.60 71 GLY T C 1
ATOM 943 O O . GLY B 1 71 ? -4.922 -2.538 -33.021 1.00 73.60 71 GLY T O 1
ATOM 944 N N . ARG B 1 72 ? -5.805 -0.531 -32.513 1.00 76.19 72 ARG T N 1
ATOM 945 C CA . ARG B 1 72 ? -5.360 0.097 -33.751 1.00 74.78 72 ARG T CA 1
ATOM 946 C C . ARG B 1 72 ? -3.852 0.332 -33.748 1.00 76.39 72 ARG T C 1
ATOM 947 O O . ARG B 1 72 ? -3.250 0.552 -34.797 1.00 79.11 72 ARG T O 1
ATOM 955 N N . ILE B 1 73 ? -3.249 0.285 -32.565 1.00 74.87 73 ILE T N 1
ATOM 956 C CA . ILE B 1 73 ? -1.801 0.411 -32.444 1.00 73.53 73 ILE T CA 1
ATOM 957 C C . ILE B 1 73 ? -1.122 -0.919 -32.749 1.00 76.32 73 ILE T C 1
ATOM 958 O O . ILE B 1 73 ? -0.043 -0.957 -33.342 1.00 75.65 73 ILE T O 1
ATOM 963 N N . ASP B 1 74 ? -1.766 -2.009 -32.346 1.00 79.09 74 ASP T N 1
ATOM 964 C CA . ASP B 1 74 ? -1.226 -3.345 -32.568 1.00 89.09 74 ASP T CA 1
ATOM 965 C C . ASP B 1 74 ? -1.240 -3.718 -34.047 1.00 89.30 74 ASP T C 1
ATOM 966 O O . ASP B 1 74 ? -0.431 -4.528 -34.498 1.00 86.20 74 ASP T O 1
ATOM 971 N N . VAL B 1 75 ? -2.163 -3.126 -34.798 1.00 91.18 75 VAL T N 1
ATOM 972 C CA . VAL B 1 75 ? -2.246 -3.372 -36.234 1.00 95.39 75 VAL T CA 1
ATOM 973 C C . VAL B 1 75 ? -1.349 -2.410 -37.008 1.00 91.59 75 VAL T C 1
ATOM 974 O O . VAL B 1 75 ? -0.924 -2.708 -38.124 1.00 94.66 75 VAL T O 1
ATOM 978 N N . ILE B 1 76 ? -1.065 -1.257 -36.410 1.00 82.35 76 ILE T N 1
ATOM 979 C CA . ILE B 1 76 ? -0.127 -0.307 -36.997 1.00 77.21 76 ILE T CA 1
ATOM 980 C C . ILE B 1 76 ? 1.301 -0.814 -36.834 1.00 83.79 76 ILE T C 1
ATOM 981 O O . ILE B 1 76 ? 2.128 -0.672 -37.735 1.00 81.77 76 ILE T O 1
ATOM 986 N N . ARG B 1 77 ? 1.584 -1.411 -35.680 1.00 97.73 77 ARG T N 1
ATOM 987 C CA . ARG B 1 77 ? 2.904 -1.969 -35.419 1.00 105.84 77 ARG T CA 1
ATOM 988 C C . ARG B 1 77 ? 3.098 -3.258 -36.209 1.00 107.94 77 ARG T C 1
ATOM 989 O O . ARG B 1 77 ? 4.187 -3.532 -36.711 1.00 112.46 77 ARG T O 1
ATOM 997 N N . ALA B 1 78 ? 2.034 -4.047 -36.315 1.00 101.50 78 ALA T N 1
ATOM 998 C CA . ALA B 1 78 ? 2.075 -5.270 -37.101 1.00 95.73 78 ALA T CA 1
ATOM 999 C C . ALA B 1 78 ? 2.298 -4.923 -38.566 1.00 100.76 78 ALA T C 1
ATOM 1000 O O . ALA B 1 78 ? 3.019 -5.620 -39.275 1.00 106.18 78 ALA T O 1
ATOM 1002 N N . GLU B 1 79 ? 1.682 -3.832 -39.007 1.00 98.71 79 GLU T N 1
ATOM 1003 C CA . GLU B 1 79 ? 1.797 -3.388 -40.390 1.00 89.35 79 GLU T CA 1
ATOM 1004 C C . GLU B 1 79 ? 3.239 -3.017 -40.728 1.00 83.26 79 GLU T C 1
ATOM 1005 O O . GLU B 1 79 ? 3.710 -3.266 -41.837 1.00 82.01 79 GLU T O 1
ATOM 1011 N N . ILE B 1 80 ? 3.931 -2.422 -39.761 1.00 88.49 80 ILE T N 1
ATOM 1012 C CA . ILE B 1 80 ? 5.316 -1.995 -39.944 1.00 91.86 80 ILE T CA 1
ATOM 1013 C C . ILE B 1 80 ? 6.246 -3.149 -40.316 1.00 103.21 80 ILE T C 1
ATOM 1014 O O . ILE B 1 80 ? 7.169 -2.980 -41.117 1.00 108.36 80 ILE T O 1
ATOM 1019 N N . VAL B 1 81 ? 5.999 -4.319 -39.736 1.00 104.12 81 VAL T N 1
ATOM 1020 C CA . VAL B 1 81 ? 6.875 -5.468 -39.937 1.00 107.96 81 VAL T CA 1
ATOM 1021 C C . VAL B 1 81 ? 6.479 -6.288 -41.162 1.00 116.39 81 VAL T C 1
ATOM 1022 O O . VAL B 1 81 ? 7.281 -7.067 -41.681 1.00 120.74 81 VAL T O 1
ATOM 1026 N N . ARG B 1 82 ? 5.241 -6.123 -41.618 1.00 119.14 82 ARG T N 1
ATOM 1027 C CA . ARG B 1 82 ? 4.798 -6.781 -42.843 1.00 120.51 82 ARG T CA 1
ATOM 1028 C C . ARG B 1 82 ? 5.140 -5.922 -44.064 1.00 122.18 82 ARG T C 1
ATOM 1029 O O . ARG B 1 82 ? 4.761 -6.247 -45.187 1.00 125.07 82 ARG T O 1
ATOM 1037 N N . ARG B 1 83 ? 5.836 -4.815 -43.822 1.00 122.87 83 ARG T N 1
ATOM 1038 C CA . ARG B 1 83 ? 6.433 -3.985 -44.875 1.00 128.66 83 ARG T CA 1
ATOM 1039 C C . ARG B 1 83 ? 5.540 -3.574 -46.060 1.00 133.49 83 ARG T C 1
ATOM 1040 O O . ARG B 1 83 ? 5.765 -3.984 -47.203 1.00 141.37 83 ARG T O 1
ATOM 1048 N N . GLY B 1 84 ? 4.540 -2.742 -45.775 1.00 127.46 84 GLY T N 1
ATOM 1049 C CA . GLY B 1 84 ? 3.751 -2.119 -46.825 1.00 126.23 84 GLY T CA 1
ATOM 1050 C C . GLY B 1 84 ? 2.244 -2.139 -46.646 1.00 118.68 84 GLY T C 1
ATOM 1051 O O . GLY B 1 84 ? 1.715 -1.717 -45.618 1.00 111.61 84 GLY T O 1
ATOM 1052 N N . GLY B 1 85 ? 1.551 -2.607 -47.680 1.00 115.55 85 GLY T N 1
ATOM 1053 C CA . GLY B 1 85 ? 0.115 -2.799 -47.626 1.00 108.99 85 GLY T CA 1
ATOM 1054 C C . GLY B 1 85 ? -0.230 -4.230 -47.253 1.00 106.70 85 GLY T C 1
ATOM 1055 O O . GLY B 1 85 ? -0.647 -5.022 -48.102 1.00 113.94 85 GLY T O 1
ATOM 1056 N N . ALA B 1 86 ? -0.048 -4.562 -45.977 1.00 99.48 86 ALA T N 1
ATOM 1057 C CA . ALA B 1 86 ? -0.350 -5.898 -45.474 1.00 98.18 86 ALA T CA 1
ATOM 1058 C C . ALA B 1 86 ? -1.842 -6.112 -45.248 1.00 100.23 86 ALA T C 1
ATOM 1059 O O . ALA B 1 86 ? -2.397 -5.666 -44.243 1.00 104.58 86 ALA T O 1
ATOM 1061 N N . VAL B 1 87 ? -2.487 -6.796 -46.184 1.00 102.10 87 VAL T N 1
ATOM 1062 C CA . VAL B 1 87 ? -3.838 -7.279 -45.953 1.00 107.85 87 VAL T CA 1
ATOM 1063 C C . VAL B 1 87 ? -3.714 -8.483 -45.033 1.00 112.88 87 VAL T C 1
ATOM 1064 O O . VAL B 1 87 ? -2.900 -9.377 -45.273 1.00 119.96 87 VAL T O 1
ATOM 1068 N N . LEU B 1 88 ? -4.501 -8.497 -43.965 1.00 110.21 88 LEU T N 1
ATOM 1069 C CA . LEU B 1 88 ? -4.362 -9.538 -42.959 1.00 104.69 88 LEU T CA 1
ATOM 1070 C C . LEU B 1 88 ? -5.538 -10.504 -42.965 1.00 110.68 88 LEU T C 1
ATOM 1071 O O . LEU B 1 88 ? -6.681 -10.111 -42.730 1.00 111.74 88 LEU T O 1
ATOM 1076 N N . SER B 1 89 ? -5.249 -11.770 -43.241 1.00 115.55 89 SER T N 1
ATOM 1077 C CA . SER B 1 89 ? -6.264 -12.811 -43.185 1.00 117.65 89 SER T CA 1
ATOM 1078 C C . SER B 1 89 ? -6.847 -12.872 -41.781 1.00 114.25 89 SER T C 1
ATOM 1079 O O . SER B 1 89 ? -6.147 -12.603 -40.805 1.00 112.68 89 SER T O 1
ATOM 1082 N N . PRO B 1 90 ? -8.139 -13.218 -41.674 1.00 112.53 90 PRO T N 1
ATOM 1083 C CA . PRO B 1 90 ? -8.783 -13.396 -40.369 1.00 111.05 90 PRO T CA 1
ATOM 1084 C C . PRO B 1 90 ? -7.944 -14.281 -39.448 1.00 109.34 90 PRO T C 1
ATOM 1085 O O . PRO B 1 90 ? -8.072 -14.206 -38.227 1.00 106.76 90 PRO T O 1
ATOM 1089 N N . GLU B 1 91 ? -7.083 -15.101 -40.042 1.00 113.38 91 GLU T N 1
ATOM 1090 C CA . GLU B 1 91 ? -6.188 -15.967 -39.286 1.00 116.91 91 GLU T CA 1
ATOM 1091 C C . GLU B 1 91 ? -5.181 -15.143 -38.486 1.00 110.75 91 GLU T C 1
ATOM 1092 O O . GLU B 1 91 ? -5.024 -15.334 -37.280 1.00 109.48 91 GLU T O 1
ATOM 1098 N N . GLU B 1 92 ? -4.507 -14.224 -39.170 1.00 106.94 92 GLU T N 1
ATOM 1099 C CA . GLU B 1 92 ? -3.431 -13.442 -38.567 1.00 100.24 92 GLU T CA 1
ATOM 1100 C C . GLU B 1 92 ? -3.930 -12.313 -37.666 1.00 91.15 92 GLU T C 1
ATOM 1101 O O . GLU B 1 92 ? -3.199 -11.840 -36.795 1.00 98.29 92 GLU T O 1
ATOM 1107 N N . LEU B 1 93 ? -5.169 -11.880 -37.877 1.00 80.06 93 LEU T N 1
ATOM 1108 C CA . LEU B 1 93 ? -5.742 -10.806 -37.071 1.00 76.66 93 LEU T CA 1
ATOM 1109 C C . LEU B 1 93 ? -5.898 -11.212 -35.608 1.00 81.68 93 LEU T C 1
ATOM 1110 O O . LEU B 1 93 ? -5.738 -10.389 -34.707 1.00 79.23 93 LEU T O 1
ATOM 1115 N N . ALA B 1 94 ? -6.210 -12.483 -35.378 1.00 86.20 94 ALA T N 1
ATOM 1116 C CA . ALA B 1 94 ? -6.354 -13.000 -34.023 1.00 86.88 94 ALA T CA 1
ATOM 1117 C C . ALA B 1 94 ? -5.041 -12.872 -33.257 1.00 93.78 94 ALA T C 1
ATOM 1118 O O . ALA B 1 94 ? -5.014 -12.392 -32.125 1.00 98.26 94 ALA T O 1
ATOM 1120 N N . ARG B 1 95 ? -3.954 -13.304 -33.889 1.00 93.36 95 ARG T N 1
ATOM 1121 C CA . ARG B 1 95 ? -2.626 -13.223 -33.293 1.00 97.71 95 ARG T CA 1
ATOM 1122 C C . ARG B 1 95 ? -2.265 -11.785 -32.941 1.00 98.87 95 ARG T C 1
ATOM 1123 O O . ARG B 1 95 ? -1.789 -11.503 -31.842 1.00 95.14 95 ARG T O 1
ATOM 1131 N N . VAL B 1 96 ? -2.495 -10.881 -33.888 1.00 100.30 96 VAL T N 1
ATOM 1132 C CA . VAL B 1 96 ? -2.133 -9.478 -33.723 1.00 99.16 96 VAL T CA 1
ATOM 1133 C C . VAL B 1 96 ? -2.920 -8.804 -32.602 1.00 99.19 96 VAL T C 1
ATOM 1134 O O . VAL B 1 96 ? -2.378 -7.985 -31.858 1.00 101.56 96 VAL T O 1
ATOM 1138 N N . LEU B 1 97 ? -4.196 -9.153 -32.481 1.00 97.92 97 LEU T N 1
ATOM 1139 C CA . LEU B 1 97 ? -5.064 -8.526 -31.488 1.00 96.95 97 LEU T CA 1
ATOM 1140 C C . LEU B 1 97 ? -4.768 -8.986 -30.062 1.00 98.94 97 LEU T C 1
ATOM 1141 O O . LEU B 1 97 ? -5.038 -8.261 -29.104 1.00 96.36 97 LEU T O 1
ATOM 1146 N N . MET B 1 98 ? -4.215 -10.186 -29.922 1.00 101.64 98 MET T N 1
ATOM 1147 C CA . MET B 1 98 ? -3.827 -10.683 -28.607 1.00 100.85 98 MET T CA 1
ATOM 1148 C C . MET B 1 98 ? -2.667 -9.861 -28.059 1.00 103.62 98 MET T C 1
ATOM 1149 O O . MET B 1 98 ? -2.613 -9.562 -26.866 1.00 107.82 98 MET T O 1
ATOM 1154 N N . GLY B 1 99 ? -1.742 -9.499 -28.941 1.00 100.02 99 GLY T N 1
ATOM 1155 C CA . GLY B 1 99 ? -0.585 -8.712 -28.557 1.00 96.81 99 GLY T CA 1
ATOM 1156 C C . GLY B 1 99 ? 0.634 -9.020 -29.404 1.00 93.81 99 GLY T C 1
ATOM 1157 O O . GLY B 1 99 ? 1.580 -8.234 -29.456 1.00 89.70 99 GLY T O 1
ATOM 1158 N N . ASP B 1 100 ? 0.611 -10.169 -30.072 1.00 99.67 100 ASP T N 1
ATOM 1159 C CA . ASP B 1 100 ? 1.729 -10.590 -30.908 1.00 109.97 100 ASP T CA 1
ATOM 1160 C C . ASP B 1 100 ? 1.587 -10.069 -32.335 1.00 107.40 100 ASP T C 1
ATOM 1161 O O . ASP B 1 100 ? 1.049 -10.752 -33.206 1.00 103.77 100 ASP T O 1
ATOM 1166 N N . VAL B 1 101 ? 2.076 -8.854 -32.564 1.00 107.92 101 VAL T N 1
ATOM 1167 C CA . VAL B 1 101 ? 2.021 -8.242 -33.879 1.00 110.07 101 VAL T CA 1
ATOM 1168 C C . VAL B 1 101 ? 3.241 -8.570 -34.717 1.00 116.01 101 VAL T C 1
ATOM 1169 O O . VAL B 1 101 ? 4.043 -9.433 -34.360 1.00 117.94 101 VAL T O 1
ATOM 1170 N N . ARG C 2 2 ? -2.686 7.724 -46.997 1.00 103.68 2 ARG A N 1
ATOM 1171 C CA . ARG C 2 2 ? -3.230 7.651 -48.349 1.00 104.75 2 ARG A CA 1
ATOM 1172 C C . ARG C 2 2 ? -4.755 7.630 -48.347 1.00 98.24 2 ARG A C 1
ATOM 1173 O O . ARG C 2 2 ? -5.401 8.676 -48.293 1.00 96.56 2 ARG A O 1
ATOM 1181 N N . VAL C 2 3 ? -5.322 6.430 -48.405 1.00 96.10 3 VAL A N 1
ATOM 1182 C CA . VAL C 2 3 ? -6.768 6.267 -48.488 1.00 90.01 3 VAL A CA 1
ATOM 1183 C C . VAL C 2 3 ? -7.436 6.400 -47.123 1.00 90.20 3 VAL A C 1
ATOM 1184 O O . VAL C 2 3 ? -6.949 5.863 -46.128 1.00 89.28 3 VAL A O 1
ATOM 1188 N N . SER C 2 4 ? -8.552 7.122 -47.083 1.00 92.50 4 SER A N 1
ATOM 1189 C CA . SER C 2 4 ? -9.336 7.248 -45.861 1.00 90.23 4 SER A CA 1
ATOM 1190 C C . SER C 2 4 ? -10.369 6.129 -45.790 1.00 90.58 4 SER A C 1
ATOM 1191 O O . SER C 2 4 ? -10.646 5.468 -46.791 1.00 96.44 4 SER A O 1
ATOM 1194 N N . ILE C 2 5 ? -10.936 5.917 -44.607 1.00 89.49 5 ILE A N 1
ATOM 1195 C CA . ILE C 2 5 ? -11.884 4.826 -44.407 1.00 93.58 5 ILE A CA 1
ATOM 1196 C C . ILE C 2 5 ? -13.268 5.140 -44.972 1.00 103.40 5 ILE A C 1
ATOM 1197 O O . ILE C 2 5 ? -13.953 4.250 -45.474 1.00 104.30 5 ILE A O 1
ATOM 1202 N N . GLU C 2 6 ? -13.680 6.402 -44.891 1.00 108.49 6 GLU A N 1
ATOM 1203 C CA . GLU C 2 6 ? -14.949 6.811 -45.483 1.00 110.38 6 GLU A CA 1
ATOM 1204 C C . GLU C 2 6 ? -14.857 6.698 -46.999 1.00 108.41 6 GLU A C 1
ATOM 1205 O O . GLU C 2 6 ? -15.846 6.416 -47.676 1.00 113.43 6 GLU A O 1
ATOM 1211 N N . ARG C 2 7 ? -13.656 6.922 -47.523 1.00 101.99 7 ARG A N 1
ATOM 1212 C CA . ARG C 2 7 ? -13.385 6.751 -48.942 1.00 96.41 7 ARG A CA 1
ATOM 1213 C C . ARG C 2 7 ? -13.490 5.269 -49.270 1.00 94.48 7 ARG A C 1
ATOM 1214 O O . ARG C 2 7 ? -14.056 4.883 -50.293 1.00 95.39 7 ARG A O 1
ATOM 1222 N N . LEU C 2 8 ? -12.944 4.444 -48.383 1.00 90.21 8 LEU A N 1
ATOM 1223 C CA . LEU C 2 8 ? -12.964 2.998 -48.553 1.00 85.99 8 LEU A CA 1
ATOM 1224 C C . LEU C 2 8 ? -14.381 2.445 -48.426 1.00 85.75 8 LEU A C 1
ATOM 1225 O O . LEU C 2 8 ? -14.716 1.427 -49.031 1.00 81.54 8 LEU A O 1
ATOM 1230 N N . TRP C 2 9 ? -15.210 3.122 -47.637 1.00 88.48 9 TRP A N 1
ATOM 1231 C CA . TRP C 2 9 ? -16.603 2.722 -47.474 1.00 88.70 9 TRP A CA 1
ATOM 1232 C C . TRP C 2 9 ? -17.408 2.984 -48.742 1.00 89.25 9 TRP A C 1
ATOM 1233 O O . TRP C 2 9 ? -18.177 2.132 -49.185 1.00 88.93 9 TRP A O 1
ATOM 1244 N N . SER C 2 10 ? -17.228 4.166 -49.321 1.00 89.05 10 SER A N 1
ATOM 1245 C CA . SER C 2 10 ? -17.924 4.526 -50.551 1.00 88.54 10 SER A CA 1
ATOM 1246 C C . SER C 2 10 ? -17.496 3.623 -51.702 1.00 91.24 10 SER A C 1
ATOM 1247 O O . SER C 2 10 ? -18.326 3.179 -52.496 1.00 97.66 10 SER A O 1
ATOM 1250 N N . GLN C 2 11 ? -16.197 3.353 -51.787 1.00 86.43 11 GLN A N 1
ATOM 1251 C CA . GLN C 2 11 ? -15.665 2.461 -52.81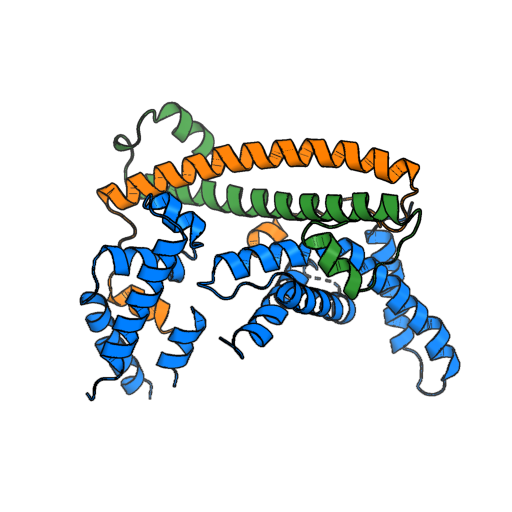1 1.00 85.36 11 GLN A CA 1
ATOM 1252 C C . GLN C 2 11 ? -16.233 1.056 -52.649 1.00 87.51 11 GLN A C 1
ATOM 1253 O O . GLN C 2 11 ? -16.360 0.310 -53.620 1.00 87.61 11 GLN A O 1
ATOM 1259 N N . TYR C 2 12 ? -16.572 0.705 -51.414 1.00 93.47 12 TYR A N 1
ATOM 1260 C CA . TYR C 2 12 ? -17.141 -0.603 -51.115 1.00 92.36 12 TYR A CA 1
ATOM 1261 C C . TYR C 2 12 ? -18.639 -0.640 -51.400 1.00 90.25 12 TYR A C 1
ATOM 1262 O O . TYR C 2 12 ? -19.150 -1.610 -51.958 1.00 86.51 12 TYR A O 1
ATOM 1271 N N . PHE C 2 13 ? -19.339 0.421 -51.012 1.00 92.11 13 PHE A N 1
ATOM 1272 C CA . PHE C 2 13 ? -20.785 0.496 -51.195 1.00 100.87 13 PHE A CA 1
ATOM 1273 C C . PHE C 2 13 ? -21.179 0.523 -52.669 1.00 113.64 13 PHE A C 1
ATOM 1274 O O . PHE C 2 13 ? -22.199 -0.047 -53.057 1.00 118.16 13 PHE A O 1
ATOM 1282 N N . GLU C 2 14 ? -20.367 1.188 -53.485 1.00 116.20 14 GLU A N 1
ATOM 1283 C CA . GLU C 2 14 ? -20.630 1.282 -54.916 1.00 120.89 14 GLU A CA 1
ATOM 1284 C C . GLU C 2 14 ? -20.448 -0.066 -55.608 1.00 119.76 14 GLU A C 1
ATOM 1285 O O . GLU C 2 14 ? -21.255 -0.454 -56.452 1.00 125.42 14 GLU A O 1
ATOM 1291 N N . ALA C 2 15 ? -19.382 -0.771 -55.242 1.00 113.41 15 ALA A N 1
ATOM 1292 C CA . ALA C 2 15 ? -19.046 -2.050 -55.860 1.00 112.16 15 ALA A CA 1
ATOM 1293 C C . ALA C 2 15 ? -20.002 -3.160 -55.433 1.00 116.41 15 ALA A C 1
ATOM 1294 O O . ALA C 2 15 ? -20.443 -3.963 -56.257 1.00 112.58 15 ALA A O 1
ATOM 1296 N N . ARG C 2 16 ? -20.317 -3.201 -54.143 1.00 122.33 16 ARG A N 1
ATOM 1297 C CA . ARG C 2 16 ? -21.177 -4.248 -53.604 1.00 124.90 16 ARG A CA 1
ATOM 1298 C C . ARG C 2 16 ? -22.611 -4.093 -54.101 1.00 125.62 16 ARG A C 1
ATOM 1299 O O . ARG C 2 16 ? -23.340 -5.075 -54.234 1.00 125.26 16 ARG A O 1
ATOM 1307 N N . ALA C 2 17 ? -23.009 -2.856 -54.379 1.00 126.69 17 ALA A N 1
ATOM 1308 C CA . ALA C 2 17 ? -24.343 -2.588 -54.902 1.00 128.90 17 ALA A CA 1
ATOM 1309 C C . ALA C 2 17 ? -24.462 -3.071 -56.344 1.00 131.40 17 ALA A C 1
ATOM 1310 O O . ALA C 2 17 ? -25.449 -3.704 -56.718 1.00 132.97 17 ALA A O 1
ATOM 1312 N N . LYS C 2 18 ? -23.446 -2.770 -57.147 1.00 129.32 18 LYS A N 1
ATOM 1313 C CA . LYS C 2 18 ? -23.419 -3.190 -58.543 1.00 128.13 18 LYS A CA 1
ATOM 1314 C C . LYS C 2 18 ? -23.486 -4.707 -58.667 1.00 134.30 18 LYS A C 1
ATOM 1315 O O . LYS C 2 18 ? -24.345 -5.242 -59.364 1.00 138.46 18 LYS A O 1
ATOM 1321 N N . LEU C 2 19 ? -22.575 -5.392 -57.983 1.00 134.55 19 LEU A N 1
ATOM 1322 C CA . LEU C 2 19 ? -22.481 -6.847 -58.059 1.00 133.66 19 LEU A CA 1
ATOM 1323 C C . LEU C 2 19 ? -23.847 -7.516 -57.920 1.00 133.76 19 LEU A C 1
ATOM 1324 O O . LEU C 2 19 ? -24.109 -8.546 -58.541 1.00 134.59 19 LEU A O 1
ATOM 1329 N N . GLY C 2 20 ? -24.715 -6.921 -57.107 1.00 132.96 20 GLY A N 1
ATOM 1330 C CA . GLY C 2 20 ? -26.053 -7.446 -56.906 1.00 134.61 20 GLY A CA 1
ATOM 1331 C C . GLY C 2 20 ? -26.989 -7.145 -58.063 1.00 136.81 20 GLY A C 1
ATOM 1332 O O . GLY C 2 20 ? -27.865 -7.947 -58.387 1.00 136.39 20 GLY A O 1
ATOM 1333 N N . SER C 2 21 ? -26.803 -5.986 -58.686 1.00 139.74 21 SER A N 1
ATOM 1334 C CA . SER C 2 21 ? -27.644 -5.572 -59.805 1.00 144.09 21 SER A CA 1
ATOM 1335 C C . SER C 2 21 ? -27.337 -6.389 -61.056 1.00 145.88 21 SER A C 1
ATOM 1336 O O . SER C 2 21 ? -28.166 -6.488 -61.962 1.00 146.55 21 SER A O 1
ATOM 1339 N N . LEU C 2 22 ? -26.140 -6.966 -61.099 1.00 145.51 22 LEU A N 1
ATOM 1340 C CA . LEU C 2 22 ? -25.727 -7.810 -62.214 1.00 144.85 22 LEU A CA 1
ATOM 1341 C C . LEU C 2 22 ? -26.767 -8.883 -62.510 1.00 151.80 22 LEU A C 1
ATOM 1342 O O . LEU C 2 22 ? -27.265 -9.547 -61.601 1.00 150.94 22 LEU A O 1
ATOM 1347 N N . GLU C 2 23 ? -27.095 -9.044 -63.787 1.00 160.73 23 GLU A N 1
ATOM 1348 C CA . GLU C 2 23 ? -28.007 -10.098 -64.212 1.00 165.63 23 GLU A CA 1
ATOM 1349 C C . GLU C 2 23 ? -27.314 -11.457 -64.147 1.00 167.88 23 GLU A C 1
ATOM 1350 O O . GLU C 2 23 ? -26.087 -11.533 -64.198 1.00 168.41 23 GLU A O 1
ATOM 1356 N N . PRO C 2 24 ? -28.103 -12.536 -64.035 1.00 167.77 24 PRO A N 1
ATOM 1357 C CA . PRO C 2 24 ? -27.562 -13.890 -63.868 1.00 165.20 24 PRO A CA 1
ATOM 1358 C C . PRO C 2 24 ? -26.542 -14.276 -64.939 1.00 161.05 24 PRO A C 1
ATOM 1359 O O . PRO C 2 24 ? -25.546 -14.928 -64.624 1.00 156.71 24 PRO A O 1
ATOM 1363 N N . ASP C 2 25 ? -26.788 -13.876 -66.182 1.00 163.13 25 ASP A N 1
ATOM 1364 C CA . ASP C 2 25 ? -25.930 -14.259 -67.289 1.00 165.47 25 ASP A CA 1
ATOM 1365 C C . ASP C 2 25 ? -24.654 -13.446 -67.405 1.00 166.02 25 ASP A C 1
ATOM 1366 O O . ASP C 2 25 ? -24.450 -12.737 -68.390 1.00 167.75 25 ASP A O 1
ATOM 1367 N N . GLU C 2 26 ? -23.791 -13.552 -66.400 1.00 163.17 26 GLU A N 1
ATOM 1368 C CA . GLU C 2 26 ? -22.500 -12.867 -66.413 1.00 157.19 26 GLU A CA 1
ATOM 1369 C C . GLU C 2 26 ? -21.501 -13.595 -65.523 1.00 148.90 26 GLU A C 1
ATOM 1370 O O . GLU C 2 26 ? -21.083 -13.075 -64.487 1.00 144.67 26 GLU A O 1
ATOM 1376 N N . ARG C 2 27 ? -21.120 -14.797 -65.941 1.00 147.93 27 ARG A N 1
ATOM 1377 C CA . ARG C 2 27 ? -20.289 -15.674 -65.126 1.00 146.80 27 ARG A CA 1
ATOM 1378 C C . ARG C 2 27 ? -18.932 -15.060 -64.798 1.00 146.69 27 ARG A C 1
ATOM 1379 O O . ARG C 2 27 ? -18.482 -15.113 -63.654 1.00 143.08 27 ARG A O 1
ATOM 1387 N N . GLU C 2 28 ? -18.282 -14.478 -65.800 1.00 149.81 28 GLU A N 1
ATOM 1388 C CA . GLU C 2 28 ? -16.944 -13.933 -65.610 1.00 150.59 28 GLU A CA 1
ATOM 1389 C C . GLU C 2 28 ? -16.980 -12.495 -65.105 1.00 151.07 28 GLU A C 1
ATOM 1390 O O . GLU C 2 28 ? -16.062 -12.049 -64.420 1.00 152.91 28 GLU A O 1
ATOM 1396 N N . ALA C 2 29 ? -18.039 -11.769 -65.448 1.00 149.21 29 ALA A N 1
ATOM 1397 C CA . ALA C 2 29 ? -18.211 -10.412 -64.948 1.00 148.05 29 ALA A CA 1
ATOM 1398 C C . ALA C 2 29 ? -18.528 -10.451 -63.457 1.00 147.99 29 ALA A C 1
ATOM 1399 O O . ALA C 2 29 ? -18.533 -9.420 -62.784 1.00 145.60 29 ALA A O 1
ATOM 1401 N N . ALA C 2 30 ? -18.795 -11.651 -62.952 1.00 148.52 30 ALA A N 1
ATOM 1402 C CA . ALA C 2 30 ? -19.044 -11.852 -61.530 1.00 145.55 30 ALA A CA 1
ATOM 1403 C C . ALA C 2 30 ? -17.730 -11.912 -60.760 1.00 140.67 30 ALA A C 1
ATOM 1404 O O . ALA C 2 30 ? -17.595 -11.306 -59.698 1.00 142.40 30 ALA A O 1
ATOM 1406 N N . GLU C 2 31 ? -16.762 -12.646 -61.302 1.00 135.65 31 GLU A N 1
ATOM 1407 C CA . GLU C 2 31 ? -15.451 -12.762 -60.674 1.00 132.92 31 GLU A CA 1
ATOM 1408 C C . GLU C 2 31 ? -14.768 -11.403 -60.573 1.00 128.71 31 GLU A C 1
ATOM 1409 O O . GLU C 2 31 ? -14.247 -11.036 -59.520 1.00 128.11 31 GLU A O 1
ATOM 1415 N N . THR C 2 32 ? -14.778 -10.661 -61.677 1.00 127.18 32 THR A N 1
ATOM 1416 C CA . THR C 2 32 ? -14.072 -9.387 -61.765 1.00 124.43 32 THR A CA 1
ATOM 1417 C C . THR C 2 32 ? -14.428 -8.428 -60.633 1.00 119.10 32 THR A C 1
ATOM 1418 O O . THR C 2 32 ? -13.555 -7.756 -60.083 1.00 119.29 32 THR A O 1
ATOM 1422 N N . LEU C 2 33 ? -15.709 -8.367 -60.287 1.00 114.08 33 LEU A N 1
ATOM 1423 C CA . LEU C 2 33 ? -16.191 -7.366 -59.341 1.00 113.91 33 LEU A CA 1
ATOM 1424 C C . LEU C 2 33 ? -16.338 -7.908 -57.920 1.00 115.10 33 LEU A C 1
ATOM 1425 O O . LEU C 2 33 ? -16.325 -7.145 -56.954 1.00 113.31 33 LEU A O 1
ATOM 1430 N N . GLU C 2 34 ? -16.479 -9.224 -57.797 1.00 114.63 34 GLU A N 1
ATOM 1431 C CA . GLU C 2 34 ? -16.585 -9.858 -56.487 1.00 111.22 34 GLU A CA 1
ATOM 1432 C C . GLU C 2 34 ? -15.225 -9.925 -55.794 1.00 104.63 34 GLU A C 1
ATOM 1433 O O . GLU C 2 34 ? -15.143 -9.935 -54.566 1.00 108.50 34 GLU A O 1
ATOM 1439 N N . LYS C 2 35 ? -14.160 -9.959 -56.588 1.00 96.41 35 LYS A N 1
ATOM 1440 C CA . LYS C 2 35 ? -12.807 -9.949 -56.047 1.00 93.83 35 LYS A CA 1
ATOM 1441 C C . LYS C 2 35 ? -12.434 -8.561 -55.541 1.00 97.67 35 LYS A C 1
ATOM 1442 O O . LYS C 2 35 ? -11.404 -8.382 -54.890 1.00 103.83 35 LYS A O 1
ATOM 1448 N N . ARG C 2 36 ? -13.274 -7.580 -55.849 1.00 96.92 36 ARG A N 1
ATOM 1449 C CA . ARG C 2 36 ? -13.048 -6.219 -55.384 1.00 103.82 36 ARG A CA 1
ATOM 1450 C C . ARG C 2 36 ? -13.814 -5.954 -54.093 1.00 107.88 36 ARG A C 1
ATOM 1451 O O . ARG C 2 36 ? -13.330 -5.248 -53.211 1.00 104.76 36 ARG A O 1
ATOM 1459 N N . VAL C 2 37 ? -15.008 -6.529 -53.981 1.00 112.10 37 VAL A N 1
ATOM 1460 C CA . VAL C 2 37 ? -15.816 -6.362 -52.778 1.00 112.78 37 VAL A CA 1
ATOM 1461 C C . VAL C 2 37 ? -15.194 -7.102 -51.597 1.00 114.78 37 VAL A C 1
ATOM 1462 O O . VAL C 2 37 ? -15.333 -6.681 -50.449 1.00 115.61 37 VAL A O 1
ATOM 1466 N N . ARG C 2 38 ? -14.510 -8.206 -51.883 1.00 116.20 38 ARG A N 1
ATOM 1467 C CA . ARG C 2 38 ? -13.777 -8.932 -50.852 1.00 120.09 38 ARG A CA 1
ATOM 1468 C C . ARG C 2 38 ? -12.453 -8.242 -50.559 1.00 115.66 38 ARG A C 1
ATOM 1469 O O . ARG C 2 38 ? -12.037 -8.139 -49.406 1.00 116.18 38 ARG A O 1
ATOM 1477 N N . GLY C 2 39 ? -11.794 -7.773 -51.613 1.00 111.78 39 GLY A N 1
ATOM 1478 C CA . GLY C 2 39 ? -10.551 -7.042 -51.466 1.00 110.46 39 GLY A CA 1
ATOM 1479 C C . GLY C 2 39 ? -10.753 -5.785 -50.644 1.00 106.22 39 GLY A C 1
ATOM 1480 O O . GLY C 2 39 ? -9.849 -5.342 -49.937 1.00 102.81 39 GLY A O 1
ATOM 1481 N N . LEU C 2 40 ? -11.949 -5.213 -50.735 1.00 103.04 40 LEU A N 1
ATOM 1482 C CA . LEU C 2 40 ? -12.283 -4.009 -49.984 1.00 96.85 40 LEU A CA 1
ATOM 1483 C C . LEU C 2 40 ? -12.733 -4.340 -48.564 1.00 100.94 40 LEU A C 1
ATOM 1484 O O . LEU C 2 40 ? -12.310 -3.692 -47.607 1.00 107.92 40 LEU A O 1
ATOM 1489 N N . LYS C 2 41 ? -13.588 -5.350 -48.428 1.00 98.95 41 LYS A N 1
ATOM 1490 C CA . LYS C 2 41 ? -14.099 -5.737 -47.116 1.00 96.66 41 LYS A CA 1
ATOM 1491 C C . LYS C 2 41 ? -12.990 -6.304 -46.236 1.00 93.64 41 LYS A C 1
ATOM 1492 O O . LYS C 2 41 ? -13.039 -6.190 -45.012 1.00 96.76 41 LYS A O 1
ATOM 1498 N N . ASP C 2 42 ? -11.993 -6.919 -46.865 1.00 93.10 42 ASP A N 1
ATOM 1499 C CA . ASP C 2 42 ? -10.839 -7.430 -46.136 1.00 95.31 42 ASP A CA 1
ATOM 1500 C C . ASP C 2 42 ? -10.030 -6.275 -45.560 1.00 91.48 42 ASP A C 1
ATOM 1501 O O . ASP C 2 42 ? -9.307 -6.439 -44.579 1.00 93.83 42 ASP A O 1
ATOM 1506 N N . ARG C 2 43 ? -10.159 -5.106 -46.178 1.00 85.58 43 ARG A N 1
ATOM 1507 C CA . ARG C 2 43 ? -9.522 -3.900 -45.667 1.00 81.80 43 ARG A CA 1
ATOM 1508 C C . ARG C 2 43 ? -10.443 -3.235 -44.649 1.00 76.70 43 ARG A C 1
ATOM 1509 O O . ARG C 2 43 ? -10.000 -2.446 -43.816 1.00 75.15 43 ARG A O 1
ATOM 1517 N N . LEU C 2 44 ? -11.728 -3.565 -44.727 1.00 75.50 44 LEU A N 1
ATOM 1518 C CA . LEU C 2 44 ? -12.714 -3.062 -43.777 1.00 76.50 44 LEU A CA 1
ATOM 1519 C C . LEU C 2 44 ? -12.565 -3.744 -42.422 1.00 68.44 44 LEU A C 1
ATOM 1520 O O . LEU C 2 44 ? -12.553 -3.085 -41.382 1.00 59.81 44 LEU A O 1
ATOM 1525 N N . VAL C 2 45 ? -12.450 -5.068 -42.443 1.00 68.58 45 VAL A N 1
ATOM 1526 C CA . VAL C 2 45 ? -12.364 -5.851 -41.215 1.00 76.48 45 VAL A CA 1
ATOM 1527 C C . VAL C 2 45 ? -10.997 -5.726 -40.548 1.00 81.96 45 VAL A C 1
ATOM 1528 O O . VAL C 2 45 ? -10.884 -5.828 -39.326 1.00 82.70 45 VAL A O 1
ATOM 1532 N N . VAL C 2 46 ? -9.961 -5.508 -41.352 1.00 79.13 46 VAL A N 1
ATOM 1533 C CA . VAL C 2 46 ? -8.612 -5.331 -40.823 1.00 76.08 46 VAL A CA 1
ATOM 1534 C C . VAL C 2 46 ? -8.515 -4.045 -40.007 1.00 79.48 46 VAL A C 1
ATOM 1535 O O . VAL C 2 46 ? -7.786 -3.981 -39.016 1.00 76.05 46 VAL A O 1
ATOM 1539 N N . ASN C 2 47 ? -9.260 -3.027 -40.424 1.00 84.30 47 ASN A N 1
ATOM 1540 C CA . ASN C 2 47 ? -9.289 -1.757 -39.708 1.00 84.84 47 ASN A CA 1
ATOM 1541 C C . ASN C 2 47 ? -10.302 -1.747 -38.567 1.00 80.72 47 ASN A C 1
ATOM 1542 O O . ASN C 2 47 ? -10.148 -1.006 -37.596 1.00 81.52 47 ASN A O 1
ATOM 1547 N N . TYR C 2 48 ? -11.338 -2.571 -38.689 1.00 79.03 48 TYR A N 1
ATOM 1548 C CA . TYR C 2 48 ? -12.369 -2.657 -37.660 1.00 83.94 48 TYR A CA 1
ATOM 1549 C C . TYR C 2 48 ? -12.166 -3.856 -36.740 1.00 91.23 48 TYR A C 1
ATOM 1550 O O . TYR C 2 48 ? -13.064 -4.230 -35.985 1.00 92.43 48 TYR A O 1
ATOM 1559 N N . SER C 2 49 ? -10.981 -4.453 -36.807 1.00 92.31 49 SER A N 1
ATOM 1560 C CA . SER C 2 49 ? -10.636 -5.568 -35.931 1.00 86.65 49 SER A CA 1
ATOM 1561 C C . SER C 2 49 ? -10.582 -5.171 -34.452 1.00 85.91 49 SER A C 1
ATOM 1562 O O . SER C 2 49 ? -10.939 -5.969 -33.586 1.00 88.13 49 SER A O 1
ATOM 1565 N N . PRO C 2 50 ? -10.131 -3.939 -34.153 1.00 84.72 50 PRO A N 1
ATOM 1566 C CA . PRO C 2 50 ? -10.117 -3.490 -32.756 1.00 90.34 50 PRO A CA 1
ATOM 1567 C C . PRO C 2 50 ? -11.484 -3.608 -32.087 1.00 85.89 50 PRO A C 1
ATOM 1568 O O . PRO C 2 50 ? -11.557 -3.718 -30.863 1.00 77.28 50 PRO A O 1
ATOM 1572 N N . LEU C 2 51 ? -12.551 -3.582 -32.880 1.00 86.19 51 LEU A N 1
ATOM 1573 C CA . LEU C 2 51 ? -13.900 -3.715 -32.342 1.00 79.34 51 LEU A CA 1
ATOM 1574 C C . LEU C 2 51 ? -14.116 -5.084 -31.706 1.00 75.62 51 LEU A C 1
ATOM 1575 O O . LEU C 2 51 ? -14.889 -5.220 -30.757 1.00 64.44 51 LEU A O 1
ATOM 1580 N N . VAL C 2 52 ? -13.431 -6.095 -32.230 1.00 82.79 52 VAL A N 1
ATOM 1581 C CA . VAL C 2 52 ? -13.607 -7.459 -31.743 1.00 79.80 52 VAL A CA 1
ATOM 1582 C C . VAL C 2 52 ? -12.755 -7.745 -30.509 1.00 77.26 52 VAL A C 1
ATOM 1583 O O . VAL C 2 52 ? -13.076 -8.635 -29.724 1.00 86.90 52 VAL A O 1
ATOM 1587 N N . LYS C 2 53 ? -11.673 -6.991 -30.337 1.00 71.92 53 LYS A N 1
ATOM 1588 C CA . LYS C 2 53 ? -10.819 -7.166 -29.166 1.00 76.93 53 LYS A CA 1
ATOM 1589 C C . LYS C 2 53 ? -11.424 -6.453 -27.963 1.00 78.44 53 LYS A C 1
ATOM 1590 O O . LYS C 2 53 ? -11.137 -6.794 -26.815 1.00 83.87 53 LYS A O 1
ATOM 1596 N N . TYR C 2 54 ? -12.263 -5.458 -28.235 1.00 74.19 54 TYR A N 1
ATOM 1597 C CA . TYR C 2 54 ? -13.003 -4.772 -27.185 1.00 72.87 54 TYR A CA 1
ATOM 1598 C C . TYR C 2 54 ? -14.227 -5.588 -26.791 1.00 75.59 54 TYR A C 1
ATOM 1599 O O . TYR C 2 54 ? -14.527 -5.746 -25.607 1.00 75.80 54 TYR A O 1
ATOM 1608 N N . ALA C 2 55 ? -14.929 -6.106 -27.793 1.00 82.54 55 ALA A N 1
ATOM 1609 C CA . ALA C 2 55 ? -16.117 -6.918 -27.559 1.00 79.39 55 ALA A CA 1
ATOM 1610 C C . ALA C 2 55 ? -15.750 -8.241 -26.897 1.00 70.94 55 ALA A C 1
ATOM 1611 O O . ALA C 2 55 ? -16.540 -8.807 -26.142 1.00 76.12 55 ALA A O 1
ATOM 1613 N N . ALA C 2 56 ? -14.548 -8.730 -27.185 1.00 62.37 56 ALA A N 1
ATOM 1614 C CA . ALA C 2 56 ? -14.067 -9.971 -26.592 1.00 62.64 56 ALA A CA 1
ATOM 1615 C C . ALA C 2 56 ? -13.554 -9.732 -25.176 1.00 73.03 56 ALA A C 1
ATOM 1616 O O . ALA C 2 56 ? -13.615 -10.618 -24.325 1.00 69.96 56 ALA A O 1
ATOM 1618 N N . GLY C 2 57 ? -13.051 -8.527 -24.933 1.00 79.84 57 GLY A N 1
ATOM 1619 C CA . GLY C 2 57 ? -12.513 -8.174 -23.633 1.00 82.01 57 GLY A CA 1
ATOM 1620 C C . GLY C 2 57 ? -13.568 -8.120 -22.546 1.00 81.54 57 GLY A C 1
ATOM 1621 O O . GLY C 2 57 ? -13.294 -8.438 -21.389 1.00 79.92 57 GLY A O 1
ATOM 1622 N N . ARG C 2 58 ? -14.781 -7.718 -22.916 1.00 81.02 58 ARG A N 1
ATOM 1623 C CA . ARG C 2 58 ? -15.860 -7.578 -21.943 1.00 85.25 58 ARG A CA 1
ATOM 1624 C C . ARG C 2 58 ? -16.649 -8.868 -21.729 1.00 93.22 58 ARG A C 1
ATOM 1625 O O . ARG C 2 58 ? -17.156 -9.113 -20.635 1.00 99.21 58 ARG A O 1
ATOM 1633 N N . VAL C 2 59 ? -16.754 -9.690 -22.769 1.00 88.49 59 VAL A N 1
ATOM 1634 C CA . VAL C 2 59 ? -17.464 -10.960 -22.649 1.00 89.27 59 VAL A CA 1
ATOM 1635 C C . VAL C 2 59 ? -16.699 -11.921 -21.744 1.00 90.52 59 VAL A C 1
ATOM 1636 O O . VAL C 2 59 ? -17.298 -12.725 -21.030 1.00 90.48 59 VAL A O 1
ATOM 1640 N N . THR C 2 60 ? -15.373 -11.829 -21.776 1.00 92.55 60 THR A N 1
ATOM 1641 C CA . THR C 2 60 ? -14.531 -12.633 -20.900 1.00 93.80 60 THR A CA 1
ATOM 1642 C C . THR C 2 60 ? -14.579 -12.078 -19.484 1.00 96.59 60 THR A C 1
ATOM 1643 O O . THR C 2 60 ? -14.454 -12.819 -18.509 1.00 103.48 60 THR A O 1
ATOM 1647 N N . ALA C 2 61 ? -14.762 -10.766 -19.380 1.00 92.23 61 ALA A N 1
ATOM 1648 C CA . ALA C 2 61 ? -14.854 -10.103 -18.087 1.00 89.21 61 ALA A CA 1
ATOM 1649 C C . ALA C 2 61 ? -16.111 -10.541 -17.347 1.00 89.63 61 ALA A C 1
ATOM 1650 O O . ALA C 2 61 ? -16.152 -10.538 -16.117 1.00 86.23 61 ALA A O 1
ATOM 1652 N N . ARG C 2 62 ? -17.136 -10.919 -18.105 1.00 95.34 62 ARG A N 1
ATOM 1653 C CA . ARG C 2 62 ? -18.391 -11.372 -17.519 1.00 96.98 62 ARG A CA 1
ATOM 1654 C C . ARG C 2 62 ? -18.508 -12.890 -17.598 1.00 103.36 62 ARG A C 1
ATOM 1655 O O . ARG C 2 62 ? -19.596 -13.430 -17.797 1.00 107.76 62 ARG A O 1
ATOM 1663 N N . SER C 2 63 ? -17.378 -13.572 -17.447 1.00 105.79 63 SER A N 1
ATOM 1664 C CA . SER C 2 63 ? -17.354 -15.028 -17.451 1.00 110.49 63 SER A CA 1
ATOM 1665 C C . SER C 2 63 ? -17.109 -15.554 -16.043 1.00 118.24 63 SER A C 1
ATOM 1666 O O . SER C 2 63 ? -17.337 -14.850 -15.061 1.00 121.95 63 SER A O 1
ATOM 1669 N N . THR C 2 64 ? -16.648 -16.797 -15.952 1.00 120.98 64 THR A N 1
ATOM 1670 C CA . THR C 2 64 ? -16.302 -17.399 -14.670 1.00 120.32 64 THR A CA 1
ATOM 1671 C C . THR C 2 64 ? -15.028 -18.221 -14.813 1.00 125.72 64 THR A C 1
ATOM 1672 O O . THR C 2 64 ? -14.191 -18.255 -13.911 1.00 125.43 64 THR A O 1
ATOM 1676 N N . GLY C 2 65 ? -14.891 -18.880 -15.958 1.00 131.21 65 GLY A N 1
ATOM 1677 C CA . GLY C 2 65 ? -13.723 -19.690 -16.249 1.00 134.99 65 GLY A CA 1
ATOM 1678 C C . GLY C 2 65 ? -13.657 -20.052 -17.719 1.00 138.21 65 GLY A C 1
ATOM 1679 O O . GLY C 2 65 ? -14.463 -19.575 -18.519 1.00 138.60 65 GLY A O 1
ATOM 1680 N N . ALA C 2 66 ? -12.694 -20.897 -18.076 1.00 140.96 66 ALA A N 1
ATOM 1681 C CA . ALA C 2 66 ? -12.524 -21.332 -19.458 1.00 142.51 66 ALA A CA 1
ATOM 1682 C C . ALA C 2 66 ? -12.391 -20.144 -20.406 1.00 144.55 66 ALA A C 1
ATOM 1683 O O . ALA C 2 66 ? -13.317 -19.829 -21.155 1.00 144.41 66 ALA A O 1
ATOM 1685 N N . VAL C 2 67 ? -11.236 -19.489 -20.370 1.00 144.47 67 VAL A N 1
ATOM 1686 C CA . VAL C 2 67 ? -10.984 -18.335 -21.226 1.00 139.71 67 VAL A CA 1
ATOM 1687 C C . VAL C 2 67 ? -9.932 -18.632 -22.291 1.00 136.15 67 VAL A C 1
ATOM 1688 O O . VAL C 2 67 ? -8.752 -18.803 -21.985 1.00 136.69 67 VAL A O 1
ATOM 1692 N N . ASP C 2 68 ? -10.371 -18.697 -23.543 1.00 132.67 68 ASP A N 1
ATOM 1693 C CA . ASP C 2 68 ? -9.465 -18.914 -24.664 1.00 127.60 68 ASP A CA 1
ATOM 1694 C C . ASP C 2 68 ? -9.535 -17.733 -25.624 1.00 117.62 68 ASP A C 1
ATOM 1695 O O . ASP C 2 68 ? -10.511 -17.571 -26.356 1.00 116.28 68 ASP A O 1
ATOM 1700 N N . GLN C 2 69 ? -8.491 -16.911 -25.614 1.00 111.66 69 GLN A N 1
ATOM 1701 C CA . GLN C 2 69 ? -8.481 -15.664 -26.371 1.00 111.70 69 GLN A CA 1
ATOM 1702 C C . GLN C 2 69 ? -8.599 -15.864 -27.881 1.00 113.45 69 GLN A C 1
ATOM 1703 O O . GLN C 2 69 ? -9.304 -15.115 -28.556 1.00 113.56 69 GLN A O 1
ATOM 1709 N N . GLU C 2 70 ? -7.913 -16.871 -28.411 1.00 112.18 70 GLU A N 1
ATOM 1710 C CA . GLU C 2 70 ? -7.896 -17.090 -29.856 1.00 108.70 70 GLU A CA 1
ATOM 1711 C C . GLU C 2 70 ? -9.255 -17.476 -30.436 1.00 111.41 70 GLU A C 1
ATOM 1712 O O . GLU C 2 70 ? -9.700 -16.887 -31.420 1.00 114.57 70 GLU A O 1
ATOM 1718 N N . GLU C 2 71 ? -9.909 -18.463 -29.834 1.00 112.52 71 GLU A N 1
ATOM 1719 C CA . GLU C 2 71 ? -11.188 -18.943 -30.352 1.00 115.73 71 GLU A CA 1
ATOM 1720 C C . GLU C 2 71 ? -12.299 -17.900 -30.249 1.00 112.47 71 GLU A C 1
ATOM 1721 O O . GLU C 2 71 ? -13.113 -17.764 -31.162 1.00 113.89 71 GLU A O 1
ATOM 1727 N N . ILE C 2 72 ? -12.331 -17.165 -29.142 1.00 109.30 72 ILE A N 1
ATOM 1728 C CA . ILE C 2 72 ? -13.331 -16.118 -28.963 1.00 106.88 72 ILE A CA 1
ATOM 1729 C C . ILE C 2 72 ? -13.108 -14.984 -29.959 1.00 105.74 72 ILE A C 1
ATOM 1730 O O . ILE C 2 72 ? -14.062 -14.384 -30.455 1.00 103.79 72 ILE A O 1
ATOM 1735 N N . LEU C 2 73 ? -11.843 -14.697 -30.250 1.00 104.75 73 LEU A N 1
ATOM 1736 C CA . LEU C 2 73 ? -11.495 -13.686 -31.240 1.00 101.88 73 LEU A CA 1
ATOM 1737 C C . LEU C 2 73 ? -11.766 -14.208 -32.646 1.00 109.00 73 LEU A C 1
ATOM 1738 O O . LEU C 2 73 ? -12.270 -13.483 -33.501 1.00 112.63 73 LEU A O 1
ATOM 1743 N N . SER C 2 74 ? -11.429 -15.474 -32.874 1.00 110.98 74 SER A N 1
ATOM 1744 C CA . SER C 2 74 ? -11.664 -16.113 -34.163 1.00 110.82 74 SER A CA 1
ATOM 1745 C C . SER C 2 74 ? -13.151 -16.123 -34.494 1.00 108.67 74 SER A C 1
ATOM 1746 O O . SER C 2 74 ? -13.539 -16.066 -35.660 1.00 112.28 74 SER A O 1
ATOM 1749 N N . TRP C 2 75 ? -13.979 -16.199 -33.459 1.00 105.17 75 TRP A N 1
ATOM 1750 C CA . TRP C 2 75 ? -15.425 -16.169 -33.629 1.00 103.25 75 TRP A CA 1
ATOM 1751 C C . TRP C 2 75 ? -15.914 -14.730 -33.741 1.00 98.37 75 TRP A C 1
ATOM 1752 O O . TRP C 2 75 ? -16.898 -14.448 -34.423 1.00 99.16 75 TRP A O 1
ATOM 1763 N N . GLY C 2 76 ? -15.213 -13.823 -33.068 1.00 96.24 76 GLY A N 1
ATOM 1764 C CA . GLY C 2 76 ? -15.568 -12.417 -33.085 1.00 95.20 76 GLY A CA 1
ATOM 1765 C C . GLY C 2 76 ? -15.228 -11.742 -34.399 1.00 94.91 76 GLY A C 1
ATOM 1766 O O . GLY C 2 76 ? -15.905 -10.802 -34.816 1.00 99.66 76 GLY A O 1
ATOM 1767 N N . ILE C 2 77 ? -14.176 -12.222 -35.056 1.00 92.02 77 ILE A N 1
ATOM 1768 C CA . ILE C 2 77 ? -13.744 -11.649 -36.326 1.00 93.01 77 ILE A CA 1
ATOM 1769 C C . ILE C 2 77 ? -14.701 -12.002 -37.461 1.00 91.73 77 ILE A C 1
ATOM 1770 O O . ILE C 2 77 ? -15.014 -11.157 -38.298 1.00 90.39 77 ILE A O 1
ATOM 1775 N N . LEU C 2 78 ? -15.162 -13.249 -37.490 1.00 91.33 78 LEU A N 1
ATOM 1776 C CA . LEU C 2 78 ? -16.142 -13.664 -38.487 1.00 94.34 78 LEU A CA 1
ATOM 1777 C C . LEU C 2 78 ? -17.496 -13.028 -38.195 1.00 90.60 78 LEU A C 1
ATOM 1778 O O . LEU C 2 78 ? -18.356 -12.940 -39.072 1.00 96.07 78 LEU A O 1
ATOM 1783 N N . GLY C 2 79 ? -17.679 -12.588 -36.954 1.00 83.21 79 GLY A N 1
ATOM 1784 C CA . GLY C 2 79 ? -18.850 -11.815 -36.587 1.00 82.51 79 GLY A CA 1
ATOM 1785 C C . GLY C 2 79 ? -18.713 -10.418 -37.156 1.00 81.74 79 GLY A C 1
ATOM 1786 O O . GLY C 2 79 ? -19.698 -9.778 -37.521 1.00 83.73 79 GLY A O 1
ATOM 1787 N N . LEU C 2 80 ? -17.471 -9.948 -37.227 1.00 79.06 80 LEU A N 1
ATOM 1788 C CA . LEU C 2 80 ? -17.157 -8.676 -37.860 1.00 76.64 80 LEU A CA 1
ATOM 1789 C C . LEU C 2 80 ? -17.206 -8.832 -39.374 1.00 90.05 80 LEU A C 1
ATOM 1790 O O . LEU C 2 80 ? -17.481 -7.878 -40.102 1.00 97.16 80 LEU A O 1
ATOM 1795 N N . LEU C 2 81 ? -16.940 -10.048 -39.840 1.00 91.70 81 LEU A N 1
ATOM 1796 C CA . LEU C 2 81 ? -16.908 -10.341 -41.267 1.00 91.17 81 LEU A CA 1
ATOM 1797 C C . LEU C 2 81 ? -18.298 -10.244 -41.887 1.00 97.78 81 LEU A C 1
ATOM 1798 O O . LEU C 2 81 ? -18.503 -9.519 -42.859 1.00 102.82 81 LEU A O 1
ATOM 1803 N N . ASP C 2 82 ? -19.251 -10.979 -41.321 1.00 100.24 82 ASP A N 1
ATOM 1804 C CA . ASP C 2 82 ? -20.619 -10.961 -41.825 1.00 106.20 82 ASP A CA 1
ATOM 1805 C C . ASP C 2 82 ? -21.321 -9.666 -41.433 1.00 103.71 82 ASP A C 1
ATOM 1806 O O . ASP C 2 82 ? -22.453 -9.413 -41.842 1.00 102.94 82 ASP A O 1
ATOM 1811 N N . ALA C 2 83 ? -20.641 -8.848 -40.636 1.00 103.64 83 ALA A N 1
ATOM 1812 C CA . ALA C 2 83 ? -21.190 -7.570 -40.201 1.00 105.72 83 ALA A CA 1
ATOM 1813 C C . ALA C 2 83 ? -21.008 -6.501 -41.272 1.00 112.68 83 ALA A C 1
ATOM 1814 O O . ALA C 2 83 ? -21.899 -5.683 -41.501 1.00 117.11 83 ALA A O 1
ATOM 1816 N N . VAL C 2 84 ? -19.852 -6.514 -41.928 1.00 113.89 84 VAL A N 1
ATOM 1817 C CA . VAL C 2 84 ? -19.541 -5.520 -42.950 1.00 111.92 84 VAL A CA 1
ATOM 1818 C C . VAL C 2 84 ? -20.284 -5.796 -44.254 1.00 110.35 84 VAL A C 1
ATOM 1819 O O . VAL C 2 84 ? -20.651 -4.870 -44.977 1.00 112.08 84 VAL A O 1
ATOM 1823 N N . GLU C 2 85 ? -20.504 -7.074 -44.548 1.00 110.91 85 GLU A N 1
ATOM 1824 C CA . GLU C 2 85 ? -21.154 -7.471 -45.792 1.00 113.71 85 GLU A CA 1
ATOM 1825 C C . GLU C 2 85 ? -22.675 -7.395 -45.691 1.00 115.24 85 GLU A C 1
ATOM 1826 O O . GLU C 2 85 ? -23.353 -7.047 -46.658 1.00 115.03 85 GLU A O 1
ATOM 1832 N N . THR C 2 86 ? -23.207 -7.719 -44.517 1.00 118.47 86 THR A N 1
ATOM 1833 C CA . THR C 2 86 ? -24.648 -7.686 -44.297 1.00 120.66 86 THR A CA 1
ATOM 1834 C C . THR C 2 86 ? -25.062 -6.347 -43.695 1.00 119.76 86 THR A C 1
ATOM 1835 O O . THR C 2 86 ? -26.119 -6.228 -43.075 1.00 118.88 86 THR A O 1
ATOM 1839 N N . PHE C 2 87 ? -24.221 -5.335 -43.886 1.00 118.52 87 PHE A N 1
ATOM 1840 C CA . PHE C 2 87 ? -24.479 -4.017 -43.321 1.00 114.49 87 PHE A CA 1
ATOM 1841 C C . PHE C 2 87 ? -25.312 -3.146 -44.254 1.00 117.69 87 PHE A C 1
ATOM 1842 O O . PHE C 2 87 ? -25.077 -3.103 -45.462 1.00 119.56 87 PHE A O 1
ATOM 1850 N N . ASP C 2 88 ? -26.287 -2.452 -43.680 1.00 120.49 88 ASP A N 1
ATOM 1851 C CA . ASP C 2 88 ? -27.130 -1.541 -44.441 1.00 123.53 88 ASP A CA 1
ATOM 1852 C C . ASP C 2 88 ? -26.924 -0.100 -43.987 1.00 116.25 88 ASP A C 1
ATOM 1853 O O . ASP C 2 88 ? -27.178 0.240 -42.832 1.00 120.54 88 ASP A O 1
ATOM 1858 N N . ALA C 2 89 ? -26.455 0.741 -44.902 1.00 105.51 89 ALA A N 1
ATOM 1859 C CA . ALA C 2 89 ? -26.178 2.138 -44.589 1.00 102.41 89 ALA A CA 1
ATOM 1860 C C . ALA C 2 89 ? -27.465 2.926 -44.369 1.00 108.48 89 ALA A C 1
ATOM 1861 O O . ALA C 2 89 ? -27.435 4.144 -44.193 1.00 109.88 89 ALA A O 1
ATOM 1863 N N . ALA C 2 93 ? -28.725 2.710 -38.918 1.00 131.37 93 ALA A N 1
ATOM 1864 C CA . ALA C 2 93 ? -27.916 3.575 -38.066 1.00 129.30 93 ALA A CA 1
ATOM 1865 C C . ALA C 2 93 ? -26.419 3.309 -38.253 1.00 123.68 93 ALA A C 1
ATOM 1866 O O . ALA C 2 93 ? -25.980 2.922 -39.336 1.00 123.42 93 ALA A O 1
ATOM 1868 N N . LYS C 2 94 ? -25.640 3.512 -37.195 1.00 115.95 94 LYS A N 1
ATOM 1869 C CA . LYS C 2 94 ? -24.184 3.395 -37.285 1.00 108.43 94 LYS A CA 1
ATOM 1870 C C . LYS C 2 94 ? -23.671 1.959 -37.409 1.00 97.47 94 LYS A C 1
ATOM 1871 O O . LYS C 2 94 ? -24.384 0.998 -37.114 1.00 92.73 94 LYS A O 1
ATOM 1877 N N . PHE C 2 95 ? -22.420 1.836 -37.849 1.00 91.74 95 PHE A N 1
ATOM 1878 C CA . PHE C 2 95 ? -21.790 0.542 -38.091 1.00 89.84 95 PHE A CA 1
ATOM 1879 C C . PHE C 2 95 ? -21.214 -0.081 -36.822 1.00 91.35 95 PHE A C 1
ATOM 1880 O O . PHE C 2 95 ? -21.392 -1.271 -36.576 1.00 88.54 95 PHE A O 1
ATOM 1888 N N . GLU C 2 96 ? -20.518 0.725 -36.027 1.00 96.90 96 GLU A N 1
ATOM 1889 C CA . GLU C 2 96 ? -19.913 0.246 -34.788 1.00 94.87 96 GLU A CA 1
ATOM 1890 C C . GLU C 2 96 ? -20.955 -0.379 -33.863 1.00 97.66 96 GLU A C 1
ATOM 1891 O O . GLU C 2 96 ? -20.763 -1.480 -33.348 1.00 96.05 96 GLU A O 1
ATOM 1897 N N . THR C 2 97 ? -22.058 0.334 -33.656 1.00 100.51 97 THR A N 1
ATOM 1898 C CA . THR C 2 97 ? -23.135 -0.150 -32.801 1.00 103.79 97 THR A CA 1
ATOM 1899 C C . THR C 2 97 ? -23.841 -1.350 -33.427 1.00 102.87 97 THR A C 1
ATOM 1900 O O . THR C 2 97 ? -24.609 -2.047 -32.764 1.00 106.53 97 THR A O 1
ATOM 1904 N N . TYR C 2 98 ? -23.575 -1.583 -34.708 1.00 98.65 98 TYR A N 1
ATOM 1905 C CA . TYR C 2 98 ? -24.156 -2.712 -35.424 1.00 92.67 98 TYR A CA 1
ATOM 1906 C C . TYR C 2 98 ? -23.164 -3.867 -35.497 1.00 85.06 98 TYR A C 1
ATOM 1907 O O . TYR C 2 98 ? -23.553 -5.032 -35.577 1.00 78.90 98 TYR A O 1
ATOM 1916 N N . ALA C 2 99 ? -21.879 -3.532 -35.466 1.00 85.29 99 ALA A N 1
ATOM 1917 C CA . ALA C 2 99 ? -20.820 -4.528 -35.575 1.00 85.98 99 ALA A CA 1
ATOM 1918 C C . ALA C 2 99 ? -20.584 -5.241 -34.249 1.00 92.82 99 ALA A C 1
ATOM 1919 O O . ALA C 2 99 ? -20.485 -6.466 -34.206 1.00 96.22 99 ALA A O 1
ATOM 1921 N N . ILE C 2 100 ? -20.498 -4.469 -33.170 1.00 93.42 100 ILE A N 1
ATOM 1922 C CA . ILE C 2 100 ? -20.233 -5.032 -31.850 1.00 99.70 100 ILE A CA 1
ATOM 1923 C C . ILE C 2 100 ? -21.296 -6.052 -31.445 1.00 97.13 100 ILE A C 1
ATOM 1924 O O . ILE C 2 100 ? -21.008 -7.000 -30.717 1.00 100.78 100 ILE A O 1
ATOM 1929 N N . SER C 2 101 ? -22.521 -5.853 -31.922 1.00 88.63 101 SER A N 1
ATOM 1930 C CA . SER C 2 101 ? -23.608 -6.781 -31.637 1.00 86.90 101 SER A CA 1
ATOM 1931 C C . SER C 2 101 ? -23.388 -8.094 -32.380 1.00 90.61 101 SER A C 1
ATOM 1932 O O . SER C 2 101 ? -23.683 -9.171 -31.862 1.00 97.48 101 SER A O 1
ATOM 1935 N N . LYS C 2 102 ? -22.868 -7.991 -33.599 1.00 87.52 102 LYS A N 1
ATOM 1936 C CA . LYS C 2 102 ? -22.523 -9.164 -34.392 1.00 88.12 102 LYS A CA 1
ATOM 1937 C C . LYS C 2 102 ? -21.293 -9.855 -33.816 1.00 87.20 102 LYS A C 1
ATOM 1938 O O . LYS C 2 102 ? -21.233 -11.082 -33.746 1.00 85.06 102 LYS A O 1
ATOM 1944 N N . ILE C 2 103 ? -20.314 -9.057 -33.403 1.00 90.15 103 ILE A N 1
ATOM 1945 C CA . ILE C 2 103 ? -19.083 -9.579 -32.823 1.00 88.85 103 ILE A CA 1
ATOM 1946 C C . ILE C 2 103 ? -19.357 -10.272 -31.493 1.00 90.27 103 ILE A C 1
ATOM 1947 O O . ILE C 2 103 ? -18.883 -11.382 -31.250 1.00 89.23 103 ILE A O 1
ATOM 1952 N N . LYS C 2 104 ? -20.124 -9.608 -30.634 1.00 91.98 104 LYS A N 1
ATOM 1953 C CA . LYS C 2 104 ? -20.488 -10.164 -29.336 1.00 101.68 104 LYS A CA 1
ATOM 1954 C C . LYS C 2 104 ? -21.239 -11.481 -29.476 1.00 105.24 104 LYS A C 1
ATOM 1955 O O . LYS C 2 104 ? -20.837 -12.499 -28.912 1.00 109.58 104 LYS A O 1
ATOM 1961 N N . TRP C 2 105 ? -22.333 -11.454 -30.230 1.00 105.68 105 TRP A N 1
ATOM 1962 C CA . TRP C 2 105 ? -23.201 -12.619 -30.360 1.00 109.00 105 TRP A CA 1
ATOM 1963 C C . TRP C 2 105 ? -22.502 -13.777 -31.064 1.00 105.31 105 TRP A C 1
ATOM 1964 O O . TRP C 2 105 ? -22.778 -14.943 -30.779 1.00 103.95 105 TRP A O 1
ATOM 1975 N N . ALA C 2 106 ? -21.598 -13.454 -31.983 1.00 106.93 106 ALA A N 1
ATOM 1976 C CA . ALA C 2 106 ? -20.825 -14.474 -32.681 1.00 108.46 106 ALA A CA 1
ATOM 1977 C C . ALA C 2 106 ? -19.994 -15.275 -31.685 1.00 109.93 106 ALA A C 1
ATOM 1978 O O . ALA C 2 106 ? -19.573 -16.396 -31.968 1.00 112.40 106 ALA A O 1
ATOM 1980 N N . ILE C 2 107 ? -19.764 -14.685 -30.517 1.00 106.87 107 ILE A N 1
ATOM 1981 C CA . ILE C 2 107 ? -19.027 -15.348 -29.451 1.00 109.56 107 ILE A CA 1
ATOM 1982 C C . ILE C 2 107 ? -19.989 -16.044 -28.494 1.00 119.38 107 ILE A C 1
ATOM 1983 O O . ILE C 2 107 ? -19.725 -17.151 -28.029 1.00 123.44 107 ILE A O 1
ATOM 1988 N N . LEU C 2 108 ? -21.109 -15.387 -28.211 1.00 122.04 108 LEU A N 1
ATOM 1989 C CA . LEU C 2 108 ? -22.106 -15.921 -27.288 1.00 117.97 108 LEU A CA 1
ATOM 1990 C C . LEU C 2 108 ? -22.675 -17.252 -27.771 1.00 122.09 108 LEU A C 1
ATOM 1991 O O . LEU C 2 108 ? -22.889 -18.169 -26.978 1.00 122.32 108 LEU A O 1
ATOM 1996 N N . ASP C 2 109 ? -22.918 -17.352 -29.074 1.00 124.54 109 ASP A N 1
ATOM 1997 C CA . ASP C 2 109 ? -23.473 -18.568 -29.659 1.00 129.34 109 ASP A CA 1
ATOM 1998 C C . ASP C 2 109 ? -22.519 -19.750 -29.518 1.00 127.58 109 ASP A C 1
ATOM 1999 O O . ASP C 2 109 ? -22.909 -20.826 -29.065 1.00 129.89 109 ASP A O 1
ATOM 2004 N N . GLU C 2 110 ? -21.266 -19.539 -29.907 1.00 125.82 110 GLU A N 1
ATOM 2005 C CA . GLU C 2 110 ? -20.268 -20.603 -29.919 1.00 130.26 110 GLU A CA 1
ATOM 2006 C C . GLU C 2 110 ? -19.746 -20.937 -28.524 1.00 137.22 110 GLU A C 1
ATOM 2007 O O . GLU C 2 110 ? -19.119 -21.977 -28.322 1.00 140.25 110 GLU A O 1
ATOM 2013 N N . LEU C 2 111 ? -20.007 -20.057 -27.563 1.00 139.03 111 LEU A N 1
ATOM 2014 C CA . LEU C 2 111 ? -19.429 -20.198 -26.230 1.00 139.24 111 LEU A CA 1
ATOM 2015 C C . LEU C 2 111 ? -20.338 -20.954 -25.262 1.00 143.02 111 LEU A C 1
ATOM 2016 O O . LEU C 2 111 ? -19.857 -21.658 -24.373 1.00 145.91 111 LEU A O 1
ATOM 2021 N N . ARG C 2 112 ? -21.647 -20.808 -25.435 1.00 144.21 112 ARG A N 1
ATOM 2022 C CA . ARG C 2 112 ? -22.607 -21.425 -24.526 1.00 146.74 112 ARG A CA 1
ATOM 2023 C C . ARG C 2 112 ? -22.941 -22.856 -24.944 1.00 149.23 112 ARG A C 1
ATOM 2024 O O . ARG C 2 112 ? -23.811 -23.498 -24.355 1.00 151.99 112 ARG A O 1
ATOM 2032 N N . ARG C 2 113 ? -22.240 -23.352 -25.959 1.00 147.25 113 ARG A N 1
ATOM 2033 C CA . ARG C 2 113 ? -22.470 -24.703 -26.458 1.00 147.51 113 ARG A CA 1
ATOM 2034 C C . ARG C 2 113 ? -21.362 -25.657 -26.023 1.00 147.76 113 ARG A C 1
ATOM 2035 O O . ARG C 2 113 ? -21.300 -26.798 -26.481 1.00 149.00 113 ARG A O 1
ATOM 2043 N N . LEU C 2 114 ? -20.489 -25.186 -25.138 1.00 146.28 114 LEU A N 1
ATOM 2044 C CA . LEU C 2 114 ? -19.365 -25.991 -24.674 1.00 147.33 114 LEU A CA 1
ATOM 2045 C C . LEU C 2 114 ? -19.130 -25.804 -23.178 1.00 149.40 114 LEU A C 1
ATOM 2046 O O . LEU C 2 114 ? -18.341 -26.528 -22.569 1.00 147.11 114 LEU A O 1
ATOM 2051 N N . ASP C 2 115 ? -19.819 -24.830 -22.591 1.00 153.55 115 ASP A N 1
ATOM 2052 C CA . ASP C 2 115 ? -19.653 -24.515 -21.176 1.00 155.49 115 ASP A CA 1
ATOM 2053 C C . ASP C 2 115 ? -19.821 -25.755 -20.303 1.00 154.12 115 ASP A C 1
ATOM 2054 O O . ASP C 2 115 ? -19.113 -25.926 -19.310 1.00 150.62 115 ASP A O 1
ATOM 2059 N N . UNK C 2 116 ? -22.641 -17.597 -17.692 1.00 170.99 171 UNK A N 1
ATOM 2060 C CA . UNK C 2 116 ? -23.423 -18.117 -16.577 1.00 171.57 171 UNK A CA 1
ATOM 2061 C C . UNK C 2 116 ? -24.729 -17.346 -16.413 1.00 173.89 171 UNK A C 1
ATOM 2062 O O . UNK C 2 116 ? -25.637 -17.789 -15.709 1.00 174.71 171 UNK A O 1
ATOM 2064 N N . UNK C 2 117 ? -24.816 -16.193 -17.067 1.00 174.20 172 UNK A N 1
ATOM 2065 C CA . UNK C 2 117 ? -26.005 -15.353 -16.986 1.00 175.54 172 UNK A CA 1
ATOM 2066 C C . UNK C 2 117 ? -27.215 -16.037 -17.611 1.00 180.99 172 UNK A C 1
ATOM 2067 O O . UNK C 2 117 ? -28.182 -16.362 -16.920 1.00 182.65 172 UNK A O 1
ATOM 2069 N N . UNK C 2 118 ? -27.155 -16.255 -18.920 1.00 183.92 173 UNK A N 1
ATOM 2070 C CA . UNK C 2 118 ? -28.252 -16.885 -19.646 1.00 186.28 173 UNK A CA 1
ATOM 2071 C C . UNK C 2 118 ? -28.445 -18.336 -19.219 1.00 188.74 173 UNK A C 1
ATOM 2072 O O . UNK C 2 118 ? -29.497 -18.928 -19.460 1.00 190.24 173 UNK A O 1
ATOM 2074 N N . UNK C 2 119 ? -27.425 -18.904 -18.585 1.00 189.03 174 UNK A N 1
ATOM 2075 C CA . UNK C 2 119 ? -27.487 -20.283 -18.114 1.00 189.56 174 UNK A CA 1
ATOM 2076 C C . UNK C 2 119 ? -28.575 -20.452 -17.058 1.00 190.31 174 UNK A C 1
ATOM 2077 O O . UNK C 2 119 ? -29.283 -21.459 -17.038 1.00 191.26 174 UNK A O 1
ATOM 2079 N N . UNK C 2 120 ? -28.701 -19.461 -16.182 1.00 189.15 175 UNK A N 1
ATOM 2080 C CA . UNK C 2 120 ? -29.712 -19.491 -15.132 1.00 188.37 175 UNK A CA 1
ATOM 2081 C C . UNK C 2 120 ? -31.084 -19.121 -15.686 1.00 188.35 175 UNK A C 1
ATOM 2082 O O . UNK C 2 120 ? -32.104 -19.659 -15.255 1.00 189.62 175 UNK A O 1
ATOM 2084 N N . UNK C 2 121 ? -31.100 -18.199 -16.643 1.00 187.41 176 UNK A N 1
ATOM 2085 C CA . UNK C 2 121 ? -32.343 -17.762 -17.266 1.00 189.26 176 UNK A CA 1
ATOM 2086 C C . UNK C 2 121 ? -32.953 -18.876 -18.110 1.00 192.95 176 UNK A C 1
ATOM 2087 O O . UNK C 2 121 ? -34.174 -19.007 -18.193 1.00 194.11 176 UNK A O 1
ATOM 2089 N N . UNK C 2 122 ? -32.094 -19.675 -18.734 1.00 194.71 177 UNK A N 1
ATOM 2090 C CA . UNK C 2 122 ? -32.544 -20.790 -19.559 1.00 195.70 177 UNK A CA 1
ATOM 2091 C C . UNK C 2 122 ? -33.017 -21.950 -18.691 1.00 195.63 177 UNK A C 1
ATOM 2092 O O . UNK C 2 122 ? -33.841 -22.760 -19.114 1.00 197.48 177 UNK A O 1
ATOM 2094 N N . UNK C 2 123 ? -32.488 -22.023 -17.474 1.00 192.79 178 UNK A N 1
ATOM 2095 C CA . UNK C 2 123 ? -32.873 -23.067 -16.532 1.00 190.87 178 UNK A CA 1
ATOM 2096 C C . UNK C 2 123 ? -34.271 -22.807 -15.983 1.00 188.78 178 UNK A C 1
ATOM 2097 O O . UNK C 2 123 ? -35.051 -23.736 -15.776 1.00 188.20 178 UNK A O 1
ATOM 2099 N N . UNK C 2 124 ? -34.580 -21.535 -15.750 1.00 187.55 179 UNK A N 1
ATOM 2100 C CA . UNK C 2 124 ? -35.892 -21.144 -15.249 1.00 187.72 179 UNK A CA 1
ATOM 2101 C C . UNK C 2 124 ? -36.957 -21.324 -16.325 1.00 191.01 179 UNK A C 1
ATOM 2102 O O . UNK C 2 124 ? -38.125 -21.566 -16.022 1.00 191.65 179 UNK A O 1
ATOM 2104 N N . UNK C 2 125 ? -36.544 -21.204 -17.582 1.00 192.72 180 UNK A N 1
ATOM 2105 C CA . UNK C 2 125 ? -37.456 -21.366 -18.707 1.00 193.20 180 UNK A CA 1
ATOM 2106 C C . UNK C 2 125 ? -37.787 -22.838 -18.932 1.00 194.83 180 UNK A C 1
ATOM 2107 O O . UNK C 2 125 ? -38.944 -23.197 -19.152 1.00 196.43 180 UNK A O 1
ATOM 2109 N N . UNK C 2 126 ? -36.764 -23.684 -18.876 1.00 193.87 181 UNK A N 1
ATOM 2110 C CA . UNK C 2 126 ? -36.943 -25.118 -19.067 1.00 192.31 181 UNK A CA 1
ATOM 2111 C C . UNK C 2 126 ? -37.633 -25.750 -17.863 1.00 191.59 181 UNK A C 1
ATOM 2112 O O . UNK C 2 126 ? -38.205 -26.835 -17.963 1.00 191.55 181 UNK A O 1
ATOM 2114 N N . GLU C 2 127 ? -50.496 -21.035 -18.136 1.00 170.29 202 GLU A N 1
ATOM 2115 C CA . GLU C 2 127 ? -49.083 -20.947 -17.782 1.00 169.85 202 GLU A CA 1
ATOM 2116 C C . GLU C 2 127 ? -48.764 -19.656 -17.037 1.00 169.83 202 GLU A C 1
ATOM 2117 O O . GLU C 2 127 ? -47.893 -19.631 -16.168 1.00 168.84 202 GLU A O 1
ATOM 2123 N N . ALA C 2 128 ? -49.471 -18.585 -17.384 1.00 171.14 203 ALA A N 1
ATOM 2124 C CA . ALA C 2 128 ? -49.236 -17.279 -16.776 1.00 171.25 203 ALA A CA 1
ATOM 2125 C C . ALA C 2 128 ? -49.345 -17.333 -15.256 1.00 172.47 203 ALA A C 1
ATOM 2126 O O . ALA C 2 128 ? -48.596 -16.661 -14.546 1.00 173.50 203 ALA A O 1
ATOM 2128 N N . ALA C 2 129 ? -50.279 -18.138 -14.761 1.00 170.28 204 ALA A N 1
ATOM 2129 C CA . ALA C 2 129 ? -50.500 -18.263 -13.325 1.00 165.38 204 ALA A CA 1
ATOM 2130 C C . ALA C 2 129 ? -49.545 -19.271 -12.695 1.00 160.72 204 ALA A C 1
ATOM 2131 O O . ALA C 2 129 ? -49.337 -19.268 -11.482 1.00 159.83 204 ALA A O 1
ATOM 2133 N N . GLU C 2 130 ? -48.964 -20.131 -13.526 1.00 157.15 205 GLU A N 1
ATOM 2134 C CA . GLU C 2 130 ? -48.075 -21.180 -13.040 1.00 153.20 205 GLU A CA 1
ATOM 2135 C C . GLU C 2 130 ? -46.607 -20.771 -13.114 1.00 151.58 205 GLU A C 1
ATOM 2136 O O . GLU C 2 130 ? -45.750 -21.394 -12.486 1.00 149.37 205 GLU A O 1
ATOM 2138 N N . ILE C 2 131 ? -46.318 -19.726 -13.883 1.00 152.86 206 ILE A N 1
ATOM 2139 C CA . ILE C 2 131 ? -44.945 -19.259 -14.037 1.00 150.87 206 ILE A CA 1
ATOM 2140 C C . ILE C 2 131 ? -44.579 -18.258 -12.944 1.00 151.62 206 ILE A C 1
ATOM 2141 O O . ILE C 2 131 ? -43.403 -18.078 -12.624 1.00 152.86 206 ILE A O 1
ATOM 2146 N N . GLU C 2 132 ? -45.589 -17.608 -12.373 1.00 149.94 207 GLU A N 1
ATOM 2147 C CA . GLU C 2 132 ? -45.372 -16.737 -11.225 1.00 148.33 207 GLU A CA 1
ATOM 2148 C C . GLU C 2 132 ? -45.146 -17.597 -9.990 1.00 148.55 207 GLU A C 1
ATOM 2149 O O . GLU C 2 132 ? -44.486 -17.179 -9.039 1.00 149.38 207 GLU A O 1
ATOM 2155 N N . GLU C 2 133 ? -45.704 -18.804 -10.014 1.00 148.53 208 GLU A N 1
ATOM 2156 C CA . GLU C 2 133 ? -45.489 -19.768 -8.945 1.00 147.56 208 GLU A CA 1
ATOM 2157 C C . GLU C 2 133 ? -44.002 -20.071 -8.831 1.00 146.76 208 GLU A C 1
ATOM 2158 O O . GLU C 2 133 ? -43.484 -20.307 -7.739 1.00 146.81 208 GLU A O 1
ATOM 2160 N N . LEU C 2 134 ? -43.320 -20.061 -9.972 1.00 143.89 209 LEU A N 1
ATOM 2161 C CA . LEU C 2 134 ? -41.875 -20.236 -10.004 1.00 139.42 209 LEU A CA 1
ATOM 2162 C C . LEU C 2 134 ? -41.201 -19.037 -9.352 1.00 142.58 209 LEU A C 1
ATOM 2163 O O . LEU C 2 134 ? -40.202 -19.179 -8.648 1.00 144.74 209 LEU A O 1
ATOM 2168 N N . ARG C 2 135 ? -41.757 -17.853 -9.593 1.00 141.38 210 ARG A N 1
ATOM 2169 C CA . ARG C 2 135 ? -41.216 -16.624 -9.025 1.00 137.75 210 ARG A CA 1
ATOM 2170 C C . ARG C 2 135 ? -41.355 -16.609 -7.508 1.00 139.38 210 ARG A C 1
ATOM 2171 O O . ARG C 2 135 ? -40.465 -16.140 -6.800 1.00 141.47 210 ARG A O 1
ATOM 2179 N N . ARG C 2 136 ? -42.475 -17.125 -7.012 1.00 139.99 211 ARG A N 1
ATOM 2180 C CA . ARG C 2 136 ? -42.722 -17.160 -5.576 1.00 141.97 211 ARG A CA 1
ATOM 2181 C C . ARG C 2 136 ? -41.791 -18.142 -4.875 1.00 141.19 211 ARG A C 1
ATOM 2182 O O . ARG C 2 136 ? -41.402 -17.933 -3.727 1.00 140.68 211 ARG A O 1
ATOM 2190 N N . ASN C 2 137 ? -41.437 -19.216 -5.573 1.00 141.01 212 ASN A N 1
ATOM 2191 C CA . ASN C 2 137 ? -40.498 -20.191 -5.037 1.00 139.28 212 ASN A CA 1
ATOM 2192 C C . ASN C 2 137 ? -39.064 -19.733 -5.274 1.00 131.60 212 ASN A C 1
ATOM 2193 O O . ASN C 2 137 ? -38.120 -20.293 -4.717 1.00 129.08 212 ASN A O 1
ATOM 2198 N N . LEU C 2 138 ? -38.914 -18.705 -6.104 1.00 125.82 213 LEU A N 1
ATOM 2199 C CA . LEU C 2 138 ? -37.603 -18.156 -6.425 1.00 113.63 213 LEU A CA 1
ATOM 2200 C C . LEU C 2 138 ? -37.249 -17.022 -5.467 1.00 107.35 213 LEU A C 1
ATOM 2201 O O . LEU C 2 138 ? -36.115 -16.929 -4.997 1.00 104.42 213 LEU A O 1
ATOM 2206 N N . VAL C 2 139 ? -38.224 -16.165 -5.179 1.00 104.57 214 VAL A N 1
ATOM 2207 C CA . VAL C 2 139 ? -38.011 -15.040 -4.273 1.00 102.75 214 VAL A CA 1
ATOM 2208 C C . VAL C 2 139 ? -37.546 -15.514 -2.898 1.00 104.48 214 VAL A C 1
ATOM 2209 O O . VAL C 2 139 ? -36.598 -14.968 -2.333 1.00 105.39 214 VAL A O 1
ATOM 2213 N N . GLU C 2 140 ? -38.216 -16.531 -2.368 1.00 104.42 215 GLU A N 1
ATOM 2214 C CA . GLU C 2 140 ? -37.830 -17.123 -1.093 1.00 105.91 215 GLU A CA 1
ATOM 2215 C C . GLU C 2 140 ? -36.462 -17.782 -1.204 1.00 102.35 215 GLU A C 1
ATOM 2216 O O . GLU C 2 140 ? -35.661 -17.733 -0.272 1.00 96.00 215 GLU A O 1
ATOM 2222 N N . ALA C 2 141 ? -36.199 -18.395 -2.355 1.00 106.79 216 ALA A N 1
ATOM 2223 C CA . ALA C 2 141 ? -34.923 -19.054 -2.600 1.00 105.05 216 ALA A CA 1
ATOM 2224 C C . ALA C 2 141 ? -33.762 -18.073 -2.468 1.00 106.95 216 ALA A C 1
ATOM 2225 O O . ALA C 2 141 ? -32.659 -18.452 -2.074 1.00 110.90 216 ALA A O 1
ATOM 2227 N N . ILE C 2 142 ? -34.019 -16.812 -2.799 1.00 103.41 217 ILE A N 1
ATOM 2228 C CA . ILE C 2 142 ? -33.000 -15.774 -2.702 1.00 97.81 217 ILE A CA 1
ATOM 2229 C C . ILE C 2 142 ? -32.782 -15.363 -1.249 1.00 97.54 217 ILE A C 1
ATOM 2230 O O . ILE C 2 142 ? -31.667 -15.027 -0.851 1.00 100.65 217 ILE A O 1
ATOM 2235 N N . LYS C 2 143 ? -33.852 -15.396 -0.462 1.00 93.06 218 LYS A N 1
ATOM 2236 C CA . LYS C 2 143 ? -33.782 -15.024 0.947 1.00 94.27 218 LYS A CA 1
ATOM 2237 C C . LYS C 2 143 ? -32.901 -15.985 1.739 1.00 92.46 218 LYS A C 1
ATOM 2238 O O . LYS C 2 143 ? -32.534 -15.706 2.881 1.00 91.98 218 LYS A O 1
ATOM 2244 N N . ASN C 2 144 ? -32.567 -17.118 1.131 1.00 92.53 219 ASN A N 1
ATOM 2245 C CA . ASN C 2 144 ? -31.728 -18.117 1.782 1.00 96.94 219 ASN A CA 1
ATOM 2246 C C . ASN C 2 144 ? -30.275 -18.052 1.322 1.00 96.12 219 ASN A C 1
ATOM 2247 O O . ASN C 2 144 ? -29.566 -19.058 1.325 1.00 97.22 219 ASN A O 1
ATOM 2252 N N . LEU C 2 145 ? -29.841 -16.860 0.926 1.00 94.99 220 LEU A N 1
ATOM 2253 C CA . LEU C 2 145 ? -28.462 -16.643 0.508 1.00 93.54 220 LEU A CA 1
ATOM 2254 C C . LEU C 2 145 ? -27.775 -15.662 1.449 1.00 91.51 220 LEU A C 1
ATOM 2255 O O . LEU C 2 145 ? -28.408 -14.743 1.967 1.00 93.03 220 LEU A O 1
ATOM 2260 N N . ALA C 2 146 ? -26.480 -15.860 1.672 1.00 84.79 221 ALA A N 1
ATOM 2261 C CA . ALA C 2 146 ? -25.701 -14.923 2.470 1.00 79.36 221 ALA A CA 1
ATOM 2262 C C . ALA C 2 146 ? -25.789 -13.541 1.835 1.00 90.36 221 ALA A C 1
ATOM 2263 O O . ALA C 2 146 ? -25.872 -13.420 0.613 1.00 97.49 221 ALA A O 1
ATOM 2265 N N . GLU C 2 147 ? -25.779 -12.499 2.662 1.00 91.83 222 GLU A N 1
ATOM 2266 C CA . GLU C 2 147 ? -25.904 -11.138 2.152 1.00 98.61 222 GLU A CA 1
ATOM 2267 C C . GLU C 2 147 ? -24.825 -10.828 1.118 1.00 100.17 222 GLU A C 1
ATOM 2268 O O . GLU C 2 147 ? -25.060 -10.079 0.170 1.00 102.33 222 GLU A O 1
ATOM 2274 N N . ARG C 2 148 ? -23.644 -11.409 1.305 1.00 93.17 223 ARG A N 1
ATOM 2275 C CA . ARG C 2 148 ? -22.562 -11.255 0.341 1.00 83.34 223 ARG A CA 1
ATOM 2276 C C . ARG C 2 148 ? -22.938 -11.899 -0.988 1.00 88.22 223 ARG A C 1
ATOM 2277 O O . ARG C 2 148 ? -22.686 -11.339 -2.055 1.00 96.07 223 ARG A O 1
ATOM 2285 N N . GLU C 2 149 ? -23.539 -13.082 -0.914 1.00 86.05 224 GLU A N 1
ATOM 2286 C CA . GLU C 2 149 ? -23.942 -13.816 -2.108 1.00 85.48 224 GLU A CA 1
ATOM 2287 C C . GLU C 2 149 ? -24.970 -13.045 -2.929 1.00 87.45 224 GLU A C 1
ATOM 2288 O O . GLU C 2 149 ? -24.884 -12.994 -4.156 1.00 88.60 224 GLU A O 1
ATOM 2294 N N . ARG C 2 150 ? -25.943 -12.447 -2.249 1.00 84.30 225 ARG A N 1
ATOM 2295 C CA . ARG C 2 150 ? -26.976 -11.674 -2.927 1.00 83.41 225 ARG A CA 1
ATOM 2296 C C . ARG C 2 150 ? -26.477 -10.270 -3.250 1.00 80.52 225 ARG A C 1
ATOM 2297 O O . ARG C 2 150 ? -27.179 -9.481 -3.882 1.00 78.42 225 ARG A O 1
ATOM 2305 N N . LEU C 2 151 ? -25.261 -9.964 -2.809 1.00 80.00 226 LEU A N 1
ATOM 2306 C CA . LEU C 2 151 ? -24.644 -8.676 -3.096 1.00 76.31 226 LEU A CA 1
ATOM 2307 C C . LEU C 2 151 ? -23.972 -8.706 -4.463 1.00 78.70 226 LEU A C 1
ATOM 2308 O O . LEU C 2 151 ? -24.026 -7.732 -5.215 1.00 82.04 226 LEU A O 1
ATOM 2313 N N . VAL C 2 152 ? -23.338 -9.831 -4.779 1.00 79.91 227 VAL A N 1
ATOM 2314 C CA . VAL C 2 152 ? -22.675 -10.001 -6.066 1.00 83.45 227 VAL A CA 1
ATOM 2315 C C . VAL C 2 152 ? -23.683 -10.375 -7.148 1.00 85.98 227 VAL A C 1
ATOM 2316 O O . VAL C 2 152 ? -23.484 -10.073 -8.324 1.00 88.63 227 VAL A O 1
ATOM 2320 N N . THR C 2 153 ? -24.764 -11.035 -6.743 1.00 82.48 228 THR A N 1
ATOM 2321 C CA . THR C 2 153 ? -25.839 -11.377 -7.666 1.00 77.93 228 THR A CA 1
ATOM 2322 C C . THR C 2 153 ? -26.526 -10.105 -8.147 1.00 82.99 228 THR A C 1
ATOM 2323 O O . THR C 2 153 ? -26.955 -10.013 -9.297 1.00 88.28 228 THR A O 1
ATOM 2327 N N . THR C 2 154 ? -26.621 -9.123 -7.256 1.00 81.42 229 THR A N 1
ATOM 2328 C CA . THR C 2 154 ? -27.191 -7.828 -7.598 1.00 78.45 229 THR A CA 1
ATOM 2329 C C . THR C 2 154 ? -26.245 -7.056 -8.511 1.00 80.71 229 THR A C 1
ATOM 2330 O O . THR C 2 154 ? -26.667 -6.472 -9.508 1.00 85.76 229 THR A O 1
ATOM 2334 N N . PHE C 2 155 ? -24.963 -7.062 -8.162 1.00 74.82 230 PHE A N 1
ATOM 2335 C CA . PHE C 2 155 ? -23.943 -6.390 -8.959 1.00 73.64 230 PHE A CA 1
ATOM 2336 C C . PHE C 2 155 ? -23.854 -6.967 -10.367 1.00 69.32 230 PHE A C 1
ATOM 2337 O O . PHE C 2 155 ? -23.824 -6.228 -11.350 1.00 67.54 230 PHE A O 1
ATOM 2345 N N . TYR C 2 156 ? -23.812 -8.291 -10.455 1.00 63.78 231 TYR A N 1
ATOM 2346 C CA . TYR C 2 156 ? -23.606 -8.969 -11.729 1.00 60.50 231 TYR A CA 1
ATOM 2347 C C . TYR C 2 156 ? -24.802 -8.838 -12.668 1.00 62.73 231 TYR A C 1
ATOM 2348 O O . TYR C 2 156 ? -24.660 -8.395 -13.807 1.00 61.37 231 TYR A O 1
ATOM 2357 N N . PHE C 2 157 ? -25.981 -9.221 -12.190 1.00 64.36 232 PHE A N 1
ATOM 2358 C CA . PHE C 2 157 ? -27.167 -9.260 -13.041 1.00 67.79 232 PHE A CA 1
ATOM 2359 C C . PHE C 2 157 ? -27.881 -7.914 -13.171 1.00 75.21 232 PHE A C 1
ATOM 2360 O O . PHE C 2 157 ? -28.122 -7.441 -14.282 1.00 84.84 232 PHE A O 1
ATOM 2368 N N . TYR C 2 158 ? -28.219 -7.301 -12.041 1.00 68.97 233 TYR A N 1
ATOM 2369 C CA . TYR C 2 158 ? -28.957 -6.042 -12.059 1.00 76.41 233 TYR A CA 1
ATOM 2370 C C . TYR C 2 158 ? -28.071 -4.857 -12.438 1.00 76.50 233 TYR A C 1
ATOM 2371 O O . TYR C 2 158 ? -28.432 -4.052 -13.296 1.00 75.24 233 TYR A O 1
ATOM 2380 N N . GLU C 2 159 ? -26.914 -4.756 -11.793 1.00 79.35 234 GLU A N 1
ATOM 2381 C CA . GLU C 2 159 ? -25.985 -3.660 -12.049 1.00 85.04 234 GLU A CA 1
ATOM 2382 C C . GLU C 2 159 ? -25.151 -3.903 -13.304 1.00 83.02 234 GLU A C 1
ATOM 2383 O O . GLU C 2 159 ? -24.606 -2.966 -13.888 1.00 89.53 234 GLU A O 1
ATOM 2389 N N . GLY C 2 160 ? -25.055 -5.164 -13.715 1.00 73.45 235 GLY A N 1
ATOM 2390 C CA . GLY C 2 160 ? -24.303 -5.524 -14.903 1.00 61.85 235 GLY A CA 1
ATOM 2391 C C . GLY C 2 160 ? -22.822 -5.223 -14.778 1.00 67.17 235 GLY A C 1
ATOM 2392 O O . GLY C 2 160 ? -22.213 -4.670 -15.693 1.00 77.04 235 GLY A O 1
ATOM 2393 N N . LEU C 2 161 ? -22.242 -5.590 -13.640 1.00 63.31 236 LEU A N 1
ATOM 2394 C CA . LEU C 2 161 ? -20.822 -5.360 -13.394 1.00 58.39 236 LEU A CA 1
ATOM 2395 C C . LEU C 2 161 ? -19.974 -6.563 -13.787 1.00 64.20 236 LEU A C 1
ATOM 2396 O O . LEU C 2 161 ? -20.469 -7.687 -13.870 1.00 69.15 236 LEU A O 1
ATOM 2401 N N . THR C 2 162 ? -18.691 -6.316 -14.029 1.00 65.95 237 THR A N 1
ATOM 2402 C CA . THR C 2 162 ? -17.745 -7.383 -14.321 1.00 70.11 237 THR A CA 1
ATOM 2403 C C . THR C 2 162 ? -17.130 -7.890 -13.022 1.00 73.31 237 THR A C 1
ATOM 2404 O O . THR C 2 162 ? -17.117 -7.179 -12.017 1.00 79.68 237 THR A O 1
ATOM 2408 N N . LEU C 2 163 ? -16.622 -9.118 -13.044 1.00 68.38 238 LEU A N 1
ATOM 2409 C CA . LEU C 2 163 ? -16.023 -9.716 -11.856 1.00 60.76 238 LEU A CA 1
ATOM 2410 C C . LEU C 2 163 ? -14.908 -8.835 -11.298 1.00 63.61 238 LEU A C 1
ATOM 2411 O O . LEU C 2 163 ? -14.689 -8.787 -10.087 1.00 66.51 238 LEU A O 1
ATOM 2416 N N . ARG C 2 164 ? -14.209 -8.143 -12.191 1.00 66.20 239 ARG A N 1
ATOM 2417 C CA . ARG C 2 164 ? -13.145 -7.226 -11.800 1.00 60.94 239 ARG A CA 1
ATOM 2418 C C . ARG C 2 164 ? -13.700 -6.053 -10.999 1.00 67.11 239 ARG A C 1
ATOM 2419 O O . ARG C 2 164 ? -13.209 -5.743 -9.913 1.00 66.36 239 ARG A O 1
ATOM 2427 N N . GLU C 2 165 ? -14.726 -5.405 -11.542 1.00 71.66 240 GLU A N 1
ATOM 2428 C CA . GLU C 2 165 ? -15.331 -4.243 -10.899 1.00 74.91 240 GLU A CA 1
ATOM 2429 C C . GLU C 2 165 ? -15.956 -4.596 -9.553 1.00 76.62 240 GLU A C 1
ATOM 2430 O O . GLU C 2 165 ? -15.963 -3.781 -8.630 1.00 77.76 240 GLU A O 1
ATOM 2436 N N . ILE C 2 166 ? -16.483 -5.811 -9.446 1.00 70.33 241 ILE A N 1
ATOM 2437 C CA . ILE C 2 166 ? -17.080 -6.275 -8.199 1.00 61.54 241 ILE A CA 1
ATOM 2438 C C . ILE C 2 166 ? -16.004 -6.538 -7.152 1.00 61.48 241 ILE A C 1
ATOM 2439 O O . ILE C 2 166 ? -16.124 -6.113 -6.003 1.00 66.18 241 ILE A O 1
ATOM 2444 N N . GLY C 2 167 ? -14.952 -7.241 -7.558 1.00 57.31 242 GLY A N 1
ATOM 2445 C CA . GLY C 2 167 ? -13.850 -7.554 -6.668 1.00 50.98 242 GLY A CA 1
ATOM 2446 C C . GLY C 2 167 ? -13.163 -6.310 -6.142 1.00 55.47 242 GLY A C 1
ATOM 2447 O O . GLY C 2 167 ? -12.622 -6.307 -5.036 1.00 54.60 242 GLY A O 1
ATOM 2448 N N . LYS C 2 168 ? -13.183 -5.247 -6.940 1.00 61.46 243 LYS A N 1
ATOM 2449 C CA . LYS C 2 168 ? -12.598 -3.974 -6.538 1.00 62.29 243 LYS A CA 1
ATOM 2450 C C . LYS C 2 168 ? -13.465 -3.284 -5.491 1.00 71.70 243 LYS A C 1
ATOM 2451 O O . LYS C 2 168 ? -12.954 -2.652 -4.566 1.00 71.79 243 LYS A O 1
ATOM 2457 N N . ALA C 2 169 ? -14.779 -3.411 -5.643 1.00 77.09 244 ALA A N 1
ATOM 2458 C CA . ALA C 2 169 ? -15.723 -2.774 -4.732 1.00 78.60 244 ALA A CA 1
ATOM 2459 C C . ALA C 2 169 ? -15.771 -3.481 -3.380 1.00 85.45 244 ALA A C 1
ATOM 2460 O O . ALA C 2 169 ? -15.998 -2.848 -2.348 1.00 93.83 244 ALA A O 1
ATOM 2462 N N . LEU C 2 170 ? -15.557 -4.792 -3.390 1.00 79.58 245 LEU A N 1
ATOM 2463 C CA . LEU C 2 170 ? -15.610 -5.582 -2.164 1.00 72.38 245 LEU A CA 1
ATOM 2464 C C . LEU C 2 170 ? -14.218 -5.859 -1.604 1.00 69.10 245 LEU A C 1
ATOM 2465 O O . LEU C 2 170 ? -14.078 -6.390 -0.502 1.00 69.96 245 LEU A O 1
ATOM 2470 N N . GLY C 2 171 ? -13.193 -5.499 -2.368 1.00 68.02 246 GLY A N 1
ATOM 2471 C CA . GLY C 2 171 ? -11.819 -5.675 -1.934 1.00 66.53 246 GLY A CA 1
ATOM 2472 C C . GLY C 2 171 ? -11.379 -7.126 -1.904 1.00 70.21 246 GLY A C 1
ATOM 2473 O O . GLY C 2 171 ? -10.441 -7.483 -1.191 1.00 80.66 246 GLY A O 1
ATOM 2474 N N . LEU C 2 172 ? -12.057 -7.965 -2.679 1.00 70.63 247 LEU A N 1
ATOM 2475 C CA . LEU C 2 172 ? -11.712 -9.380 -2.762 1.00 78.29 247 LEU A CA 1
ATOM 2476 C C . LEU C 2 172 ? -11.250 -9.754 -4.168 1.00 74.09 247 LEU A C 1
ATOM 2477 O O . LEU C 2 172 ? -11.552 -9.056 -5.135 1.00 62.46 247 LEU A O 1
ATOM 2479 N N . THR C 2 173 ? -10.517 -10.858 -4.273 1.00 77.47 248 THR A N 1
ATOM 2480 C CA . THR C 2 173 ? -9.958 -11.287 -5.552 1.00 72.77 248 THR A CA 1
ATOM 2481 C C . THR C 2 173 ? -11.048 -11.615 -6.566 1.00 70.91 248 THR A C 1
ATOM 2482 O O . THR C 2 173 ? -12.150 -12.025 -6.201 1.00 77.13 248 THR A O 1
ATOM 2484 N N . GLU C 2 174 ? -10.728 -11.432 -7.843 1.00 69.09 249 GLU A N 1
ATOM 2485 C CA . GLU C 2 174 ? -11.675 -11.692 -8.920 1.00 77.03 249 GLU A CA 1
ATOM 2486 C C . GLU C 2 174 ? -11.970 -13.183 -9.042 1.00 73.19 249 GLU A C 1
ATOM 2487 O O . GLU C 2 174 ? -13.096 -13.580 -9.342 1.00 66.84 249 GLU A O 1
ATOM 2493 N N . GLY C 2 175 ? -10.952 -14.004 -8.806 1.00 75.47 250 GLY A N 1
ATOM 2494 C CA . GLY C 2 175 ? -11.110 -15.446 -8.848 1.00 73.98 250 GLY A CA 1
ATOM 2495 C C . GLY C 2 175 ? -12.048 -15.941 -7.765 1.00 73.03 250 GLY A C 1
ATOM 2496 O O . GLY C 2 175 ? -12.644 -17.011 -7.886 1.00 69.27 250 GLY A O 1
ATOM 2497 N N . ARG C 2 176 ? -12.174 -15.157 -6.699 1.00 73.87 251 ARG A N 1
ATOM 2498 C CA . ARG C 2 176 ? -13.079 -15.485 -5.604 1.00 75.00 251 ARG A CA 1
ATOM 2499 C C . ARG C 2 176 ? -14.497 -15.008 -5.895 1.00 70.19 251 ARG A C 1
ATOM 2500 O O . ARG C 2 176 ? -15.467 -15.707 -5.601 1.00 71.30 251 ARG A O 1
ATOM 2508 N N . ILE C 2 177 ? -14.611 -13.815 -6.470 1.00 63.89 252 ILE A N 1
ATOM 2509 C CA . ILE C 2 177 ? -15.908 -13.281 -6.864 1.00 59.12 252 ILE A CA 1
ATOM 2510 C C . ILE C 2 177 ? -16.635 -14.295 -7.738 1.00 59.96 252 ILE A C 1
ATOM 2511 O O . ILE C 2 177 ? -17.860 -14.409 -7.692 1.00 54.38 252 ILE A O 1
ATOM 2516 N N . SER C 2 178 ? -15.866 -15.036 -8.528 1.00 63.25 253 SER A N 1
ATOM 2517 C CA . SER C 2 178 ? -16.414 -16.099 -9.359 1.00 66.52 253 SER A CA 1
ATOM 2518 C C . SER C 2 178 ? -16.935 -17.238 -8.490 1.00 64.23 253 SER A C 1
ATOM 2519 O O . SER C 2 178 ? -18.083 -17.657 -8.624 1.00 68.99 253 SER A O 1
ATOM 2522 N N . GLN C 2 179 ? -16.082 -17.729 -7.596 1.00 63.59 254 GLN A N 1
ATOM 2523 C CA . GLN C 2 179 ? -16.444 -18.825 -6.703 1.00 69.52 254 GLN A CA 1
ATOM 2524 C C . GLN C 2 179 ? -17.731 -18.527 -5.941 1.00 72.22 254 GLN A C 1
ATOM 2525 O O . GLN C 2 179 ? -18.601 -19.389 -5.812 1.00 76.22 254 GLN A O 1
ATOM 2531 N N . ILE C 2 180 ? -17.846 -17.303 -5.438 1.00 70.01 255 ILE A N 1
ATOM 2532 C CA . ILE C 2 180 ? -19.025 -16.892 -4.685 1.00 69.03 255 ILE A CA 1
ATOM 2533 C C . ILE C 2 180 ? -20.247 -16.792 -5.590 1.00 64.47 255 ILE A C 1
ATOM 2534 O O . ILE C 2 180 ? -21.365 -17.102 -5.178 1.00 61.09 255 ILE A O 1
ATOM 2539 N N . LEU C 2 181 ? -20.026 -16.360 -6.827 1.00 70.47 256 LEU A N 1
ATOM 2540 C CA . LEU C 2 181 ? -21.113 -16.206 -7.786 1.00 69.06 256 LEU A CA 1
ATOM 2541 C C . LEU C 2 181 ? -21.615 -17.560 -8.282 1.00 66.02 256 LEU A C 1
ATOM 2542 O O . LEU C 2 181 ? -22.821 -17.775 -8.402 1.00 59.61 256 LEU A O 1
ATOM 2547 N N . ARG C 2 182 ? -20.688 -18.469 -8.570 1.00 69.61 257 ARG A N 1
ATOM 2548 C CA . ARG C 2 182 ? -21.054 -19.816 -8.991 1.00 77.76 257 ARG A CA 1
ATOM 2549 C C . ARG C 2 182 ? -21.831 -20.508 -7.880 1.00 81.13 257 ARG A C 1
ATOM 2550 O O . ARG C 2 182 ? -22.748 -21.288 -8.138 1.00 82.94 257 ARG A O 1
ATOM 2558 N N . GLN C 2 183 ? -21.452 -20.215 -6.640 1.00 83.18 258 GLN A N 1
ATOM 2559 C CA . GLN C 2 183 ? -22.066 -20.837 -5.475 1.00 82.07 258 GLN A CA 1
ATOM 2560 C C . GLN C 2 183 ? -23.494 -20.344 -5.264 1.00 76.38 258 GLN A C 1
ATOM 2561 O O . GLN C 2 183 ? -24.384 -21.123 -4.925 1.00 77.45 258 GLN A O 1
ATOM 2567 N N . SER C 2 184 ? -23.706 -19.047 -5.467 1.00 72.88 259 SER A N 1
ATOM 2568 C CA . SER C 2 184 ? -25.033 -18.460 -5.326 1.00 72.17 259 SER A CA 1
ATOM 2569 C C . SER C 2 184 ? -26.021 -19.124 -6.277 1.00 76.51 259 SER A C 1
ATOM 2570 O O . SER C 2 184 ? -27.104 -19.545 -5.869 1.00 78.54 259 SER A O 1
ATOM 2573 N N . LEU C 2 185 ? -25.640 -19.215 -7.547 1.00 79.12 260 LEU A N 1
ATOM 2574 C CA . LEU C 2 185 ? -26.481 -19.845 -8.557 1.00 77.67 260 LEU A CA 1
ATOM 2575 C C . LEU C 2 185 ? -26.691 -21.321 -8.241 1.00 72.35 260 LEU A C 1
ATOM 2576 O O . LEU C 2 185 ? -27.770 -21.867 -8.469 1.00 77.78 260 LEU A O 1
ATOM 2581 N N . GLY C 2 186 ? -25.651 -21.961 -7.715 1.00 64.04 261 GLY A N 1
ATOM 2582 C CA . GLY C 2 186 ? -25.732 -23.356 -7.328 1.00 62.16 261 GLY A CA 1
ATOM 2583 C C . GLY C 2 186 ? -26.754 -23.572 -6.230 1.00 71.38 261 GLY A C 1
ATOM 2584 O O . GLY C 2 186 ? -27.423 -24.603 -6.184 1.00 70.00 261 GLY A O 1
ATOM 2585 N N . LYS C 2 187 ? -26.874 -22.590 -5.342 1.00 79.57 262 LYS A N 1
ATOM 2586 C CA . LYS C 2 187 ? -27.840 -22.656 -4.252 1.00 80.26 262 LYS A CA 1
ATOM 2587 C C . LYS C 2 187 ? -29.236 -22.283 -4.739 1.00 79.78 262 LYS A C 1
ATOM 2588 O O . LYS C 2 187 ? -30.237 -22.662 -4.132 1.00 83.72 262 LYS A O 1
ATOM 2594 N N . LEU C 2 188 ? -29.296 -21.538 -5.839 1.00 75.29 263 LEU A N 1
ATOM 2595 C CA . LEU C 2 188 ? -30.571 -21.141 -6.425 1.00 70.08 263 LEU A CA 1
ATOM 2596 C C . LEU C 2 188 ? -31.191 -22.282 -7.224 1.00 69.79 263 LEU A C 1
ATOM 2597 O O . LEU C 2 188 ? -32.390 -22.540 -7.126 1.00 69.09 263 LEU A O 1
ATOM 2602 N N . ARG C 2 189 ? -30.367 -22.963 -8.015 1.00 74.75 264 ARG A N 1
ATOM 2603 C CA . ARG C 2 189 ? -30.838 -24.085 -8.820 1.00 81.56 264 ARG A CA 1
ATOM 2604 C C . ARG C 2 189 ? -31.119 -25.306 -7.951 1.00 83.33 264 ARG A C 1
ATOM 2605 O O . ARG C 2 189 ? -31.917 -26.169 -8.317 1.00 82.96 264 ARG A O 1
ATOM 2613 N N . ASP C 2 190 ? -30.460 -25.372 -6.799 1.00 82.36 265 ASP A N 1
ATOM 2614 C CA . ASP C 2 190 ? -30.646 -26.483 -5.875 1.00 86.94 265 ASP A CA 1
ATOM 2615 C C . ASP C 2 190 ? -31.965 -26.330 -5.124 1.00 82.94 265 ASP A C 1
ATOM 2616 O O . ASP C 2 190 ? -32.598 -27.317 -4.751 1.00 80.98 265 ASP A O 1
ATOM 2621 N N . SER C 2 191 ? -32.374 -25.083 -4.908 1.00 79.61 266 SER A N 1
ATOM 2622 C CA . SER C 2 191 ? -33.620 -24.794 -4.208 1.00 74.43 266 SER A CA 1
ATOM 2623 C C . SER C 2 191 ? -34.829 -25.017 -5.112 1.00 68.82 266 SER A C 1
ATOM 2624 O O . SER C 2 191 ? -35.908 -25.379 -4.643 1.00 63.02 266 SER A O 1
ATOM 2627 N N . LEU C 2 192 ? -34.640 -24.799 -6.410 1.00 72.09 267 LEU A N 1
ATOM 2628 C CA . LEU C 2 192 ? -35.716 -24.967 -7.381 1.00 68.44 267 LEU A CA 1
ATOM 2629 C C . LEU C 2 192 ? -35.854 -26.418 -7.833 1.00 74.01 267 LEU A C 1
ATOM 2630 O O . LEU C 2 192 ? -36.937 -26.853 -8.224 1.00 78.09 267 LEU A O 1
ATOM 2635 N N . SER C 2 193 ? -34.754 -27.161 -7.777 1.00 82.24 268 SER A N 1
ATOM 2636 C CA . SER C 2 193 ? -34.752 -28.558 -8.200 1.00 96.33 268 SER A CA 1
ATOM 2637 C C . SER C 2 193 ? -35.606 -29.423 -7.277 1.00 93.32 268 SER A C 1
ATOM 2638 O O . SER C 2 193 ? -35.934 -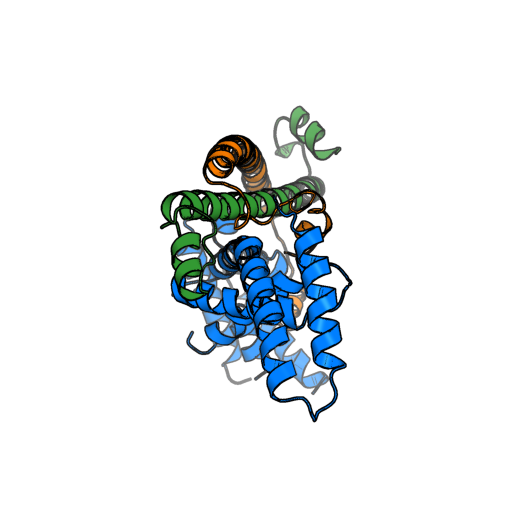30.563 -7.606 1.00 95.05 268 SER A O 1
ATOM 2641 N N . GLU C 2 194 ? -35.964 -28.870 -6.123 1.00 87.60 269 GLU A N 1
ATOM 2642 C CA . GLU C 2 194 ? -36.765 -29.586 -5.139 1.00 92.36 269 GLU A CA 1
ATOM 2643 C C . GLU C 2 194 ? -38.199 -29.764 -5.623 1.00 88.97 269 GLU A C 1
ATOM 2644 O O . GLU C 2 194 ? -38.723 -28.918 -6.347 1.00 94.31 269 GLU A O 1
ATOM 2650 N N . PRO C 2 195 ? -38.840 -30.873 -5.224 1.00 77.85 270 PRO A N 1
ATOM 2651 C CA . PRO C 2 195 ? -40.241 -31.126 -5.576 1.00 76.79 270 PRO A CA 1
ATOM 2652 C C . PRO C 2 195 ? -41.184 -30.222 -4.789 1.00 78.64 270 PRO A C 1
ATOM 2653 O O . PRO C 2 195 ? -41.064 -30.123 -3.568 1.00 87.65 270 PRO A O 1
ATOM 2657 N N . ARG C 2 196 ? -42.108 -29.569 -5.486 1.00 79.55 271 ARG A N 1
ATOM 2658 C CA . ARG C 2 196 ? -43.055 -28.667 -4.840 1.00 91.62 271 ARG A CA 1
ATOM 2659 C C . ARG C 2 196 ? -44.453 -28.811 -5.433 1.00 102.23 271 ARG A C 1
ATOM 2660 O O . ARG C 2 196 ? -45.443 -28.899 -4.706 1.00 108.00 271 ARG A O 1
#

InterPro domains:
  IPR000943 RNA polymerase sigma-70 [PIRSF000770] (29-268)
  IPR000943 RNA polymerase sigma-70 [PR00046] (71-84)
  IPR000943 RNA polymerase sigma-70 [PR00046] (220-232)
  IPR000943 RNA polymerase sigma-70 [PR00046] (237-252)
  IPR000943 RNA polymerase sigma-70 [PR00046] (252-263)
  IPR000943 RNA polymerase sigma-70 [PS00715] (71-84)
  IPR007624 RNA polymerase sigma-70 region 3 [PF04539] (129-185)
  IPR007627 RNA polymerase sigma-70 region 2 [PF04542] (44-114)
  IPR007630 RNA polymerase sigma-70 region 4 [PF04545] (216-264)
  IPR012845 RNA polymerase sigma factor, FliA/WhiG [TIGR02479] (44-267)
  IPR013324 RNA polymerase sigma factor, region 3/4-like [SSF88659] (117-191)
  IPR013324 RNA polymerase sigma factor, region 3/4-like [SSF88659] (181-268)
  IPR013325 RNA polymerase sigma factor, region 2 [SSF88946] (26-114)
  IPR014284 RNA polymerase sigma-70-like domain [TIGR02937] (42-266)

Secondary structure (DSSP, 8-state):
--BHHHHHHHHHHHHHHHHHS-SS-HHHHHHHHHHHHHHHHHHHHHSTHHHHHHHHHHHHT--S---HHHHHHHHHHHHHHHHHS-----SHHHHHHHHHHHHHHHHTTT--HHHHHHHHH--HHHHHHHHHHHHHHHHTS-TTHHHHHIIIIIS---HHHHHHHHT--HHHHHHHHHHHHHHHHHHHSS--/--HHHHS-TTTTSS-B-TTTS-HHHHHHHHHHHHHHHHHHHHHHHHHHHHHHHHHHHHHHTT-S---HHHHHHHHH-/-HHHHHHHH--SGGGS-HHHHHHHHHHHHHHHHHHHHHHHHHHHHHHHHHHHHHTTS-----HHHHHHHHHT--

Foldseek 3Di:
DPVCVVVCCPVVPPDDDPVPDDPVVNVVVCVVVVVVVVVVVVVVVVVVVVVVVVQVVCCVPPHPDDPPVRVVVVVPD/DVLVVCVVPVPDDVSDDPVVVVVNCVVVPVVVVVVVVVVLVVVLVVLVVVVCVVVPDPDDDDPVVSVCSSVPND/DDDVVNLLVQLVVLLVVLVVDDPPDVPVNVVSVVVNCVSLVVVLVVVLVLLVVLLVVVVLLDQDDDDPVVLSVQLSVLLSCLSNVDDPVDSSVSSSVSSNVSNVVVPVVPDVQVPLVVLLVVVPVPSVVSVVLQVVLLVPADPVLVVLVCCCHVVVDGLVVVCVVVVHDSNVSSVSPVVSSVSRSVSSVDDD

Nearest PDB structures (foldseek):
  7lq4-assembly1_T  TM=1.014E+00  e=2.789E-10  Rubrobacter radiotolerans
  7lq4-assembly1_A  TM=1.005E+00  e=5.618E-24  Rubrobacter radiotolerans
  1rp3-assembly2_C  TM=5.570E-01  e=1.351E-05  Aquifex aeolicus
  1sc5-assembly1_A  TM=5.286E-01  e=2.974E-05  Aquifex aeolicus
  4x8k-assembly1_A  TM=7.234E-01  e=3.119E-02  Mycobacterium tuberculosis

Sequence (343 aa):
TRAARESAEEVWGGTEDLTSLSVEELKGLLARFDEEEKRISYRRRVIQGRIDVIRAEIVRRGGAVLSPEELARVLMGESAEEVWGGTEDLTSLSVEELKGLLARFDEEEKRISYRRRVIQGRIDVIRAEIVRRGGAVLSPEELARVLMGDVRVSIERLWSQYFEARAKLGSLEPDEREAAETLEKRVRGLKDRLVVNYSPLVKYAAGRVTARSTGAVDQEEILSWGILGLLDAVETFDAAKFETYAISKIKWAILDELRRLDEAAEIEELRRNLVEAIKNLAERERLVTTFYFYEGLTLREIGKALGLTEGRISQILRQSLGKLRDSLSEPR

Solvent-accessible surface area: 18910 Å² total; per-residue (Å²): 66,60,64,5,5,64,61,10,78,105,18,24,53,78,24,51,0,1,11,26,9,50,70,125,69,0,129,39,14,48,58,164,42,57,117,105,17,141,192,11,22,152,100,59,116,54,2,26,30,28,5,28,76,0,5,42,23,8,33,166,84,50,6,18,131,34,50,28,71,105,2,0,149,49,23,51,92,96,81,7,72,134,67,82,60,62,21,151,70,39,90,79,23,52,42,153,92,0,99,36,10,20,53,132,0,30,71,60,15,55,78,18,11,3,80,47,77,0,13,28,0,6,18,26,2,0,129,0,2,40,88,91,202,25,59,14,80,8,50,57,130,54,2,6,105,0,3,77,42,90,33,220,45,42,6,138,129,2,28,59,47,0,52,114,7,76,58,111,57,61,83,58,127,130,68,74,197,108,38,39,93,81,40,48,114,116,13,124,34,9,22,46,54,0,10,1,0,12,0,0,0,0,16,10,0,4,31,54,19,40,25,65,20,54,42,106,105,77,96,83,86,5,3,43,55,0,9,95,3,0,54,53,0,1,73,80,18,100,107,125,110,14,22,48,60,0,10,50,68,0,59,155,24,0,61,52,57,60,160,158,153,151,58,38,71,62,33,46,60,60,25,90,123,187,89,93,71,99,84,61,50,80,130,65,10,4,84,5,2,85,106,10,57,138,124,9,58,33,0,1,4,8,3,44,114,68,29,5,5,9,121,28,0,6,88,7,54,72,38,70,72,50,95,4,4,82,10,1,130,96,0,26,27,81,15,163,89,28,52,88,99,136,138

B-factor: mean 106.09, std 30.65, range [38.43, 223.53]

Organism: Rubrobacter radiotolerans (NCBI:txid42256)

Radius of gyration: 23.71 Å; Cα contacts (8 Å, |Δi|>4): 350; chains: 3; bounding box: 58×51×72 Å